Protein AF-A0A938B0L8-F1 (afdb_monomer_lite)

Foldseek 3Di:
DPPDPDDDPVLQQLQDFVLDRCVVLLVQWAFDQVQLVVQLVQLCLLLVHHDDSLLSNVSRQQRGTAHPVGAHQALEEEAADQDQLSVLLSLVSVLVVCQVPDDLVDQWEKEKEAQDPVSLLVSLVSNVVSCVSCVVSQVQWDADNVQSKIAHPSGHIYGRYYDPQDWHQWMWMDTPPDRRHIYIYHHPPTDDGPVCVVLVVVLVCVSVVHDGHYPYRYD

Structure (mmCIF, N/CA/C/O backbone):
data_AF-A0A938B0L8-F1
#
_entry.id   AF-A0A938B0L8-F1
#
loop_
_atom_site.group_PDB
_atom_site.id
_atom_site.type_symbol
_atom_site.label_atom_id
_atom_site.label_alt_id
_atom_site.label_comp_id
_atom_site.label_asym_id
_atom_site.label_entity_id
_atom_site.label_seq_id
_atom_site.pdbx_PDB_ins_code
_atom_site.Cartn_x
_atom_site.Cartn_y
_atom_site.Cartn_z
_atom_site.occupancy
_atom_site.B_iso_or_equiv
_atom_site.auth_seq_id
_atom_site.auth_comp_id
_atom_site.auth_asym_id
_atom_site.auth_atom_id
_atom_site.pdbx_PDB_model_num
ATOM 1 N N . MET A 1 1 ? 6.161 -17.755 -28.914 1.00 39.00 1 MET A N 1
ATOM 2 C CA . MET A 1 1 ? 5.179 -16.662 -28.724 1.00 39.00 1 MET A CA 1
ATOM 3 C C . MET A 1 1 ? 5.951 -15.398 -28.413 1.00 39.00 1 MET A C 1
ATOM 5 O O . MET A 1 1 ? 6.793 -15.477 -27.523 1.00 39.00 1 MET A O 1
ATOM 9 N N . PRO A 1 2 ? 5.717 -14.279 -29.114 1.00 38.91 2 PRO A N 1
ATOM 10 C CA . PRO A 1 2 ? 6.351 -13.025 -28.735 1.00 38.91 2 PRO A CA 1
ATOM 11 C C . PRO A 1 2 ? 5.872 -12.658 -27.319 1.00 38.91 2 PRO A C 1
ATOM 13 O O . PRO A 1 2 ? 4.669 -12.751 -27.040 1.00 38.91 2 PRO A O 1
ATOM 16 N N . PRO A 1 3 ? 6.783 -12.359 -26.380 1.00 49.62 3 PRO A N 1
ATOM 17 C CA . PRO A 1 3 ? 6.391 -11.894 -25.066 1.00 49.62 3 PRO A CA 1
ATOM 18 C C . PRO A 1 3 ? 5.918 -10.449 -25.246 1.00 49.62 3 PRO A C 1
ATOM 20 O O . PRO A 1 3 ? 6.597 -9.667 -25.8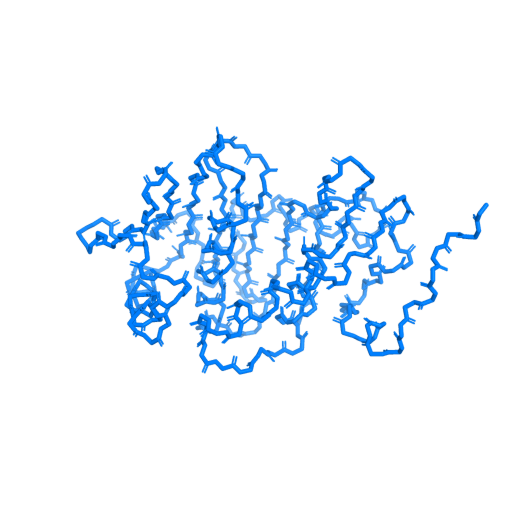92 1.00 49.62 3 PRO A O 1
ATOM 23 N N . PHE A 1 4 ? 4.761 -10.114 -24.686 1.00 55.75 4 PHE A N 1
ATOM 24 C CA . PHE A 1 4 ? 4.119 -8.796 -24.740 1.00 55.75 4 PHE A CA 1
ATOM 25 C C . PHE A 1 4 ? 3.384 -8.421 -26.034 1.00 55.75 4 PHE A C 1
ATOM 27 O O . PHE A 1 4 ? 3.956 -8.210 -27.098 1.00 55.75 4 PHE A O 1
ATOM 34 N N . THR A 1 5 ? 2.078 -8.199 -25.880 1.00 60.16 5 THR A N 1
ATOM 35 C CA . THR A 1 5 ? 1.414 -7.091 -26.565 1.00 60.16 5 THR A CA 1
ATOM 36 C C . THR A 1 5 ? 2.113 -5.819 -26.090 1.00 60.16 5 THR A C 1
ATOM 38 O O . THR A 1 5 ? 2.213 -5.616 -24.879 1.00 60.16 5 THR A O 1
ATOM 41 N N . SER A 1 6 ? 2.648 -5.007 -27.005 1.00 76.88 6 SER A N 1
ATOM 42 C CA . SER A 1 6 ? 3.240 -3.709 -26.661 1.00 76.88 6 SER A CA 1
ATOM 43 C C . SER A 1 6 ? 2.286 -2.950 -25.740 1.00 76.88 6 SER A C 1
ATOM 45 O O . SER A 1 6 ? 1.133 -2.724 -26.113 1.00 76.88 6 SER A O 1
ATOM 47 N N . LEU A 1 7 ? 2.751 -2.569 -24.546 1.00 81.69 7 LEU A N 1
ATOM 48 C CA . LEU A 1 7 ? 2.013 -1.625 -23.710 1.00 81.69 7 LEU A CA 1
ATOM 49 C C . LEU A 1 7 ? 1.812 -0.335 -24.514 1.00 81.69 7 LEU A C 1
ATOM 51 O O . LEU A 1 7 ? 2.652 0.028 -25.342 1.00 81.69 7 LEU A O 1
ATOM 55 N N . SER A 1 8 ? 0.684 0.343 -24.306 1.00 86.94 8 SER A N 1
ATOM 56 C CA . SER A 1 8 ? 0.482 1.650 -24.931 1.00 86.94 8 SER A CA 1
ATOM 57 C C . SER A 1 8 ? 1.476 2.672 -24.363 1.00 86.94 8 SER A C 1
ATOM 59 O O . SER A 1 8 ? 2.079 2.474 -23.300 1.00 86.94 8 SER A O 1
ATOM 61 N N . SER A 1 9 ? 1.639 3.797 -25.061 1.00 86.50 9 SER A N 1
ATOM 62 C CA . SER A 1 9 ? 2.492 4.900 -24.603 1.00 86.50 9 SER A CA 1
ATOM 63 C C . SER A 1 9 ? 2.062 5.442 -23.238 1.00 86.50 9 SER A C 1
ATOM 65 O O . SER A 1 9 ? 2.914 5.789 -22.425 1.00 86.50 9 SER A O 1
ATOM 67 N N . TRP A 1 10 ? 0.755 5.445 -22.953 1.00 90.94 10 TRP A N 1
ATOM 68 C CA . TRP A 1 10 ? 0.219 5.878 -21.664 1.00 90.94 10 TRP A CA 1
ATOM 69 C C . TRP A 1 10 ? 0.731 5.001 -20.516 1.00 90.94 10 TRP A C 1
ATOM 71 O O . TRP A 1 10 ? 1.317 5.521 -19.571 1.00 90.94 10 TRP A O 1
ATOM 81 N N . TRP A 1 11 ? 0.603 3.676 -20.635 1.00 89.56 11 TRP A N 1
ATOM 82 C CA . TRP A 1 11 ? 1.092 2.732 -19.623 1.00 89.56 11 TRP A CA 1
ATOM 83 C C . TRP A 1 11 ? 2.594 2.829 -19.422 1.00 89.56 11 TRP A C 1
ATOM 85 O O . TRP A 1 11 ? 3.074 2.805 -18.295 1.00 89.56 11 TRP A O 1
ATOM 95 N N . THR A 1 12 ? 3.327 2.976 -20.522 1.00 87.19 12 THR A N 1
ATOM 96 C CA . THR A 1 12 ? 4.779 3.118 -20.467 1.00 87.19 12 THR A CA 1
ATOM 97 C C . THR A 1 12 ? 5.167 4.338 -19.641 1.00 87.19 12 THR A C 1
ATOM 99 O O . THR A 1 12 ? 6.025 4.210 -18.780 1.00 87.19 12 THR A O 1
ATOM 102 N N . ALA A 1 13 ? 4.498 5.478 -19.839 1.00 88.25 13 ALA A N 1
ATOM 103 C CA . ALA A 1 13 ? 4.767 6.704 -19.092 1.00 88.25 13 ALA A CA 1
ATOM 104 C C . ALA A 1 13 ? 4.364 6.617 -17.608 1.00 88.25 13 ALA A C 1
ATOM 106 O O . ALA A 1 13 ? 5.120 7.064 -16.754 1.00 88.25 13 ALA A O 1
ATOM 107 N N . HIS A 1 14 ? 3.212 6.016 -17.294 1.00 90.31 14 HIS A N 1
ATOM 108 C CA . HIS A 1 14 ? 2.671 5.984 -15.924 1.00 90.31 14 HIS A CA 1
ATOM 109 C C . HIS A 1 14 ? 3.290 4.895 -15.043 1.00 90.31 14 HIS A C 1
ATOM 111 O O . HIS A 1 14 ? 3.007 4.843 -13.853 1.00 90.31 14 HIS A O 1
ATOM 117 N N . LEU A 1 15 ? 4.119 4.011 -15.604 1.00 92.25 15 LEU A N 1
ATOM 118 C CA . LEU A 1 15 ? 4.852 3.010 -14.831 1.00 92.25 15 LEU A CA 1
ATOM 119 C C . LEU A 1 15 ? 6.255 3.471 -14.428 1.00 92.25 15 LEU A C 1
ATOM 121 O O . LEU A 1 15 ? 6.805 2.886 -13.498 1.00 92.25 15 LEU A O 1
ATOM 125 N N . GLN A 1 16 ? 6.841 4.467 -15.097 1.00 91.19 16 GLN A N 1
ATOM 126 C CA . GLN A 1 16 ? 8.222 4.869 -14.824 1.00 91.19 16 GLN A CA 1
ATOM 127 C C . GLN A 1 16 ? 8.373 5.468 -13.425 1.00 91.19 16 GLN A C 1
ATOM 129 O O . GLN A 1 16 ? 7.559 6.282 -12.988 1.00 91.19 16 GLN A O 1
ATOM 134 N N . LEU A 1 17 ? 9.455 5.079 -12.755 1.00 88.62 17 LEU A N 1
ATOM 135 C CA . LEU A 1 17 ? 9.924 5.678 -11.512 1.00 88.62 17 LEU A CA 1
ATOM 136 C C . LEU A 1 17 ? 11.320 6.272 -11.759 1.00 88.62 17 LEU A C 1
ATOM 138 O O . LEU A 1 17 ? 12.024 5.797 -12.657 1.00 88.62 17 LEU A O 1
ATOM 142 N N . PRO A 1 18 ? 11.739 7.305 -11.006 1.00 87.25 18 PRO A N 1
ATOM 143 C CA . PRO A 1 18 ? 13.090 7.843 -11.123 1.00 87.25 18 PRO A CA 1
ATOM 144 C C . PRO A 1 18 ? 14.136 6.731 -10.980 1.00 87.25 18 PRO A C 1
ATOM 146 O O . PRO A 1 18 ? 14.064 5.918 -10.061 1.00 87.25 18 PRO A O 1
ATOM 149 N N . ASP A 1 19 ? 15.060 6.668 -11.939 1.00 86.50 19 ASP A N 1
ATOM 150 C CA . ASP A 1 19 ? 16.162 5.697 -11.997 1.00 86.50 19 ASP A CA 1
ATOM 151 C C . ASP A 1 19 ? 15.749 4.210 -11.976 1.00 86.50 19 ASP A C 1
ATOM 153 O O . ASP A 1 19 ? 16.584 3.326 -11.772 1.00 86.50 19 ASP A O 1
ATOM 157 N N . TYR A 1 20 ? 14.473 3.904 -12.241 1.00 86.88 20 TYR A N 1
ATOM 158 C CA . TYR A 1 20 ? 13.964 2.538 -12.256 1.00 86.88 20 TYR A CA 1
ATOM 159 C C . TYR A 1 20 ? 12.944 2.304 -13.373 1.00 86.88 20 TYR A C 1
ATOM 161 O O . TYR A 1 20 ? 11.817 2.800 -13.332 1.00 86.88 20 TYR A O 1
ATOM 169 N N . ASP A 1 21 ? 13.316 1.459 -14.339 1.00 90.00 21 ASP A N 1
ATOM 170 C CA . ASP A 1 21 ? 12.415 1.012 -15.403 1.00 90.00 21 ASP A CA 1
ATOM 171 C C . ASP A 1 21 ? 11.784 -0.349 -15.038 1.00 90.00 21 ASP A C 1
ATOM 173 O O . ASP A 1 21 ? 12.426 -1.405 -15.178 1.00 90.00 21 ASP A O 1
ATOM 177 N N . PRO A 1 22 ? 10.516 -0.383 -14.583 1.00 90.06 22 PRO A N 1
ATOM 178 C CA . PRO A 1 22 ? 9.857 -1.636 -14.236 1.00 90.06 22 PRO A CA 1
ATOM 179 C C . PRO A 1 22 ? 9.584 -2.516 -15.457 1.00 90.06 22 PRO A C 1
ATOM 181 O O . PRO A 1 22 ? 9.458 -3.730 -15.298 1.00 90.06 22 PRO A O 1
ATOM 184 N N . ILE A 1 23 ? 9.502 -1.950 -16.663 1.00 91.25 23 ILE A N 1
ATOM 185 C CA . ILE A 1 23 ? 9.237 -2.705 -17.890 1.00 91.25 23 ILE A CA 1
ATOM 186 C C . ILE A 1 23 ? 10.506 -3.449 -18.300 1.00 91.25 23 ILE A C 1
ATOM 188 O O . ILE A 1 23 ? 10.463 -4.670 -18.471 1.00 91.25 23 ILE A O 1
ATOM 192 N N . ALA A 1 24 ? 11.645 -2.754 -18.378 1.00 89.69 24 ALA A N 1
ATOM 193 C CA . ALA A 1 24 ? 12.926 -3.380 -18.716 1.00 89.69 24 ALA A CA 1
ATOM 194 C C . ALA A 1 24 ? 13.333 -4.463 -17.702 1.00 89.69 24 ALA A C 1
ATOM 196 O O . ALA A 1 24 ? 13.898 -5.497 -18.064 1.00 89.69 24 ALA A O 1
ATOM 197 N N . THR A 1 25 ? 12.996 -4.268 -16.427 1.00 88.88 25 THR A N 1
ATOM 198 C CA . THR A 1 25 ? 13.354 -5.196 -15.345 1.00 88.88 25 THR A CA 1
ATOM 199 C C . THR A 1 25 ? 12.320 -6.313 -15.114 1.00 88.88 25 THR A C 1
ATOM 201 O O . THR A 1 25 ? 12.524 -7.170 -14.250 1.00 88.88 25 THR A O 1
ATOM 204 N N . ALA A 1 26 ? 11.224 -6.355 -15.885 1.00 88.81 26 ALA A N 1
ATOM 205 C CA . ALA A 1 26 ? 10.091 -7.264 -15.672 1.00 88.81 26 ALA A CA 1
ATOM 206 C C . ALA A 1 26 ? 10.433 -8.756 -15.731 1.00 88.81 26 ALA A C 1
ATOM 208 O O . ALA A 1 26 ? 9.777 -9.558 -15.065 1.00 88.81 26 ALA A O 1
ATOM 209 N N . GLY A 1 27 ? 11.447 -9.167 -16.493 1.00 88.56 27 GLY A N 1
ATOM 210 C CA . GLY A 1 27 ? 11.812 -10.578 -16.626 1.00 88.56 27 GLY A CA 1
ATOM 211 C C . GLY A 1 27 ? 10.620 -11.456 -17.041 1.00 88.56 27 GLY A C 1
ATOM 212 O O . GLY A 1 27 ? 10.053 -11.279 -18.113 1.00 88.56 27 GLY A O 1
ATOM 213 N N . ALA A 1 28 ? 10.240 -12.421 -16.195 1.00 89.12 28 ALA A N 1
ATOM 214 C CA . ALA A 1 28 ? 9.135 -13.351 -16.464 1.00 89.12 28 ALA A CA 1
ATOM 215 C C . ALA A 1 28 ? 7.741 -12.830 -16.051 1.00 89.12 28 ALA A C 1
ATOM 217 O O . ALA A 1 28 ? 6.744 -13.535 -16.235 1.00 89.12 28 ALA A O 1
ATOM 218 N N . TYR A 1 29 ? 7.659 -11.639 -15.455 1.00 91.38 29 TYR A N 1
ATOM 219 C CA . TYR A 1 29 ? 6.397 -11.045 -15.025 1.00 91.38 29 TYR A CA 1
ATOM 220 C C . TYR A 1 29 ? 5.662 -10.412 -16.209 1.00 91.38 29 TYR A C 1
ATOM 222 O O . TYR A 1 29 ? 6.265 -9.908 -17.153 1.00 91.38 29 TYR A O 1
ATOM 230 N N . ARG A 1 30 ? 4.332 -10.438 -16.151 1.00 92.12 30 ARG A N 1
ATOM 231 C CA . ARG A 1 30 ? 3.436 -9.822 -17.130 1.00 92.12 30 ARG A CA 1
ATOM 232 C C . ARG A 1 30 ? 2.623 -8.733 -16.457 1.00 92.12 30 ARG A C 1
ATOM 234 O O . ARG A 1 30 ? 2.264 -8.865 -15.288 1.00 92.12 30 ARG A O 1
ATOM 241 N N . PHE A 1 31 ? 2.335 -7.679 -17.207 1.00 93.62 31 PHE A N 1
ATOM 242 C CA . PHE A 1 31 ? 1.506 -6.590 -16.720 1.00 93.62 31 PHE A CA 1
ATOM 243 C C . PHE A 1 31 ? 0.019 -6.912 -16.931 1.00 93.62 31 PHE A C 1
ATOM 245 O O . PHE A 1 31 ? -0.431 -7.111 -18.059 1.00 93.62 31 PHE A O 1
ATOM 252 N N . ASP A 1 32 ? -0.733 -6.990 -15.839 1.00 93.50 32 ASP A N 1
ATOM 253 C CA . ASP A 1 32 ? -2.183 -7.158 -15.784 1.00 93.50 32 ASP A CA 1
ATOM 254 C C . ASP A 1 32 ? -2.838 -5.774 -15.681 1.00 93.50 32 ASP A C 1
ATOM 256 O O . ASP A 1 32 ? -3.032 -5.231 -14.590 1.00 93.50 32 ASP A O 1
ATOM 260 N N . MET A 1 33 ? -3.160 -5.195 -16.843 1.00 93.88 33 MET A N 1
ATOM 261 C CA . MET A 1 33 ? -3.766 -3.861 -16.944 1.00 93.88 33 MET A CA 1
ATOM 262 C C . MET A 1 33 ? -5.047 -3.749 -16.121 1.00 93.88 33 MET A C 1
ATOM 264 O O . MET A 1 33 ? -5.236 -2.777 -15.399 1.00 93.88 33 MET A O 1
ATOM 268 N N . ARG A 1 34 ? -5.908 -4.770 -16.175 1.00 92.62 34 ARG A N 1
ATOM 269 C CA . ARG A 1 34 ? -7.195 -4.747 -15.480 1.00 92.62 34 ARG A CA 1
ATOM 270 C C . ARG A 1 34 ? -7.000 -4.699 -13.968 1.00 92.62 34 ARG A C 1
ATOM 272 O O . ARG A 1 34 ? -7.692 -3.940 -13.294 1.00 92.62 34 ARG A O 1
ATOM 279 N N . ALA A 1 35 ? -6.082 -5.502 -13.429 1.00 92.31 35 ALA A N 1
ATOM 280 C CA . ALA A 1 35 ? -5.782 -5.472 -12.000 1.00 92.31 35 ALA A CA 1
ATOM 281 C C . ALA A 1 35 ? -5.214 -4.110 -11.566 1.00 92.31 35 ALA A C 1
ATOM 283 O O . ALA A 1 35 ? -5.593 -3.603 -10.509 1.00 92.31 35 ALA A O 1
ATOM 284 N N . ALA A 1 36 ? -4.347 -3.515 -12.390 1.00 94.56 36 ALA A N 1
ATOM 285 C CA . ALA A 1 36 ? -3.743 -2.215 -12.124 1.00 94.56 36 ALA A CA 1
ATOM 286 C C . ALA A 1 36 ? -4.782 -1.074 -12.150 1.00 94.56 36 ALA A C 1
ATOM 288 O O . ALA A 1 36 ? -4.849 -0.288 -11.208 1.00 94.56 36 ALA A O 1
ATOM 289 N N . GLU A 1 37 ? -5.657 -1.032 -13.160 1.00 94.69 37 GLU A N 1
ATOM 290 C CA . GLU A 1 37 ? -6.750 -0.050 -13.270 1.00 94.69 37 GLU A CA 1
ATOM 291 C C . GLU A 1 37 ? -7.733 -0.148 -12.098 1.00 94.69 37 GLU A C 1
ATOM 293 O O . GLU A 1 37 ? -8.140 0.864 -11.530 1.00 94.69 37 GLU A O 1
ATOM 298 N N . GLN A 1 38 ? -8.100 -1.370 -11.700 1.00 94.75 38 GLN A N 1
ATOM 299 C CA . GLN A 1 38 ? -9.001 -1.593 -10.567 1.00 94.75 38 GLN A CA 1
ATOM 300 C C . GLN A 1 38 ? -8.392 -1.115 -9.245 1.00 94.75 38 GLN A C 1
ATOM 302 O O . GLN A 1 38 ? -9.099 -0.521 -8.428 1.00 94.75 38 GLN A O 1
ATOM 307 N N . ALA A 1 39 ? -7.098 -1.367 -9.037 1.00 94.88 39 ALA A N 1
ATOM 308 C CA . ALA A 1 39 ? -6.360 -0.878 -7.878 1.00 94.88 39 ALA A CA 1
ATOM 309 C C . ALA A 1 39 ? -6.296 0.655 -7.864 1.00 94.88 39 ALA A C 1
ATOM 311 O O . ALA A 1 39 ? -6.642 1.274 -6.857 1.00 94.88 39 ALA A O 1
ATOM 312 N N . LEU A 1 40 ? -5.935 1.261 -8.998 1.00 95.62 40 LEU A N 1
ATOM 313 C CA . LEU A 1 40 ? -5.832 2.708 -9.150 1.00 95.62 40 LEU A CA 1
ATOM 314 C C . LEU A 1 40 ? -7.169 3.408 -8.876 1.00 95.62 40 LEU A C 1
ATOM 316 O O . LEU A 1 40 ? -7.237 4.323 -8.054 1.00 95.62 40 LEU A O 1
ATOM 320 N N . ALA A 1 41 ? -8.247 2.933 -9.505 1.00 94.94 41 ALA A N 1
ATOM 321 C CA . ALA A 1 41 ? -9.588 3.480 -9.323 1.00 94.94 41 ALA A CA 1
ATOM 322 C C . ALA A 1 41 ? -10.078 3.345 -7.874 1.00 94.94 41 ALA A C 1
ATOM 324 O O . ALA A 1 41 ? -10.743 4.244 -7.356 1.00 94.94 41 ALA A O 1
ATOM 325 N N . PHE A 1 42 ? -9.745 2.238 -7.203 1.00 95.12 42 PHE A N 1
ATOM 326 C CA . PHE A 1 42 ? -10.065 2.063 -5.790 1.00 95.12 42 PHE A CA 1
ATOM 327 C C . PHE A 1 42 ? -9.337 3.097 -4.922 1.00 95.12 42 PHE A C 1
ATOM 329 O O . PHE A 1 42 ? -9.991 3.797 -4.150 1.00 95.12 42 PHE A O 1
ATOM 336 N N . CYS A 1 43 ? -8.016 3.235 -5.072 1.00 94.81 43 CYS A N 1
ATOM 337 C CA . CYS A 1 43 ? -7.229 4.197 -4.300 1.00 94.81 43 CYS A CA 1
ATOM 338 C C . CYS A 1 43 ? -7.718 5.636 -4.511 1.00 94.81 43 CYS A C 1
ATOM 340 O O . CYS A 1 43 ? -7.920 6.349 -3.531 1.00 94.81 43 CYS A O 1
ATOM 342 N N . ALA A 1 44 ? -7.988 6.043 -5.755 1.00 94.25 44 ALA A N 1
ATOM 343 C CA . ALA A 1 44 ? -8.500 7.381 -6.058 1.00 94.25 44 ALA A CA 1
ATOM 344 C C . ALA A 1 44 ? -9.838 7.680 -5.350 1.00 94.25 44 ALA A C 1
ATOM 346 O O . ALA A 1 44 ? -10.010 8.760 -4.783 1.00 94.25 44 ALA A O 1
ATOM 347 N N . ARG A 1 45 ? -10.767 6.711 -5.309 1.00 93.81 45 ARG A N 1
ATOM 348 C CA . ARG A 1 45 ? -12.056 6.857 -4.602 1.00 93.81 45 ARG A CA 1
ATOM 349 C C . ARG A 1 45 ? -11.882 6.985 -3.091 1.00 93.81 45 ARG A C 1
ATOM 351 O O . ARG A 1 45 ? -12.424 7.909 -2.487 1.00 93.81 45 ARG A O 1
ATOM 358 N N . VAL A 1 46 ? -11.092 6.090 -2.492 1.00 92.75 46 VAL A N 1
ATOM 359 C CA . VAL A 1 46 ? -10.836 6.098 -1.041 1.00 92.75 46 VAL A CA 1
ATOM 360 C C . VAL A 1 46 ? -10.206 7.424 -0.617 1.00 92.75 46 VAL A C 1
ATOM 362 O O . VAL A 1 46 ? -10.700 8.079 0.300 1.00 92.75 46 VAL A O 1
ATOM 365 N N . ILE A 1 47 ? -9.166 7.859 -1.329 1.00 92.25 47 ILE A N 1
ATOM 366 C CA . ILE A 1 47 ? -8.443 9.095 -1.011 1.00 92.25 47 ILE A CA 1
ATOM 367 C C . ILE A 1 47 ? -9.297 10.337 -1.317 1.00 92.25 47 ILE A C 1
ATOM 369 O O . ILE A 1 47 ? -9.163 11.351 -0.641 1.00 92.25 47 ILE A O 1
ATOM 373 N N . GLY A 1 48 ? -10.217 10.267 -2.285 1.00 90.50 48 GLY A N 1
ATOM 374 C CA . GLY A 1 48 ? -11.127 11.371 -2.607 1.00 90.50 48 GLY A CA 1
ATOM 375 C C . GLY A 1 48 ? -10.483 12.508 -3.404 1.00 90.50 48 GLY A C 1
ATOM 376 O O . GLY A 1 48 ? -11.055 13.591 -3.492 1.00 90.50 48 GLY A O 1
ATOM 377 N N . ARG A 1 49 ? -9.308 12.269 -3.995 1.00 91.19 49 ARG A N 1
ATOM 378 C CA . ARG A 1 49 ? -8.649 13.167 -4.953 1.00 91.19 49 ARG A CA 1
ATOM 379 C C . ARG A 1 49 ? -7.937 12.366 -6.035 1.00 91.19 49 ARG A C 1
ATOM 381 O O . ARG A 1 49 ? -7.670 11.176 -5.869 1.00 91.19 49 ARG A O 1
ATOM 388 N N . THR A 1 50 ? -7.572 13.050 -7.113 1.00 90.38 50 THR A N 1
ATOM 389 C CA . THR A 1 50 ? -6.646 12.507 -8.106 1.00 90.38 50 THR A CA 1
ATOM 390 C C . THR A 1 50 ? -5.308 12.191 -7.439 1.00 90.38 50 THR A C 1
ATOM 392 O O . THR A 1 50 ? -4.808 12.963 -6.608 1.00 90.38 50 THR A O 1
ATOM 395 N N . LEU A 1 51 ? -4.750 11.034 -7.780 1.00 91.94 51 LEU A N 1
ATOM 396 C CA . LEU A 1 51 ? -3.420 10.646 -7.342 1.00 91.94 51 LEU A CA 1
ATOM 397 C C . LEU A 1 51 ? -2.376 11.491 -8.079 1.00 91.94 51 LEU A C 1
ATOM 399 O O . LEU A 1 51 ? -2.566 11.915 -9.215 1.00 91.94 51 LEU A O 1
ATOM 403 N N . SER A 1 52 ? -1.274 11.777 -7.404 1.00 91.44 52 SER A N 1
ATOM 404 C CA . SER A 1 52 ? -0.098 12.359 -8.038 1.00 91.44 52 SER A CA 1
ATOM 405 C C . SER A 1 52 ? 0.623 11.297 -8.881 1.00 91.44 52 SER A C 1
ATOM 407 O O . SER A 1 52 ? 0.489 10.106 -8.593 1.00 91.44 52 SER A O 1
ATOM 409 N N . PRO A 1 53 ? 1.427 11.688 -9.888 1.00 90.88 53 PRO A N 1
ATOM 410 C CA . PRO A 1 53 ? 2.039 10.731 -10.815 1.00 90.88 53 PRO A CA 1
ATOM 411 C C . PRO A 1 53 ? 2.820 9.594 -10.142 1.00 90.88 53 PRO A C 1
ATOM 413 O O . PRO A 1 53 ? 2.784 8.459 -10.606 1.00 90.88 53 PRO A O 1
ATOM 416 N N . TRP A 1 54 ? 3.492 9.862 -9.019 1.00 88.19 54 TRP A N 1
ATOM 417 C CA . TRP A 1 54 ? 4.233 8.832 -8.293 1.00 88.19 54 TRP A CA 1
ATOM 418 C C . TRP A 1 54 ? 3.323 7.873 -7.512 1.00 88.19 54 TRP A C 1
ATOM 420 O O . TRP A 1 54 ? 3.595 6.674 -7.467 1.00 88.19 54 TRP A O 1
ATOM 430 N N . GLU A 1 55 ? 2.226 8.371 -6.929 1.00 91.81 55 GLU A N 1
ATOM 431 C CA . GLU A 1 55 ? 1.229 7.533 -6.250 1.00 91.81 55 GLU A CA 1
ATOM 432 C C . GLU A 1 55 ? 0.596 6.569 -7.253 1.00 91.81 55 GLU A C 1
ATOM 434 O O . GLU A 1 55 ? 0.421 5.386 -6.953 1.00 91.81 55 GLU A O 1
ATOM 439 N N . GLU A 1 56 ? 0.297 7.067 -8.458 1.00 94.31 56 GLU A N 1
ATOM 440 C CA . GLU A 1 56 ? -0.180 6.252 -9.572 1.00 94.31 56 GLU A CA 1
ATOM 441 C C . GLU A 1 56 ? 0.859 5.208 -9.960 1.00 94.31 56 GLU A C 1
ATOM 443 O O . GLU A 1 56 ? 0.552 4.017 -9.945 1.00 94.31 56 GLU A O 1
ATOM 448 N N . ALA A 1 57 ? 2.099 5.623 -10.231 1.00 93.38 57 ALA A N 1
ATOM 449 C CA . ALA A 1 57 ? 3.158 4.716 -10.656 1.00 93.38 57 ALA A CA 1
ATOM 450 C C . ALA A 1 57 ? 3.383 3.577 -9.658 1.00 93.38 57 ALA A C 1
ATOM 452 O O . ALA A 1 57 ? 3.475 2.413 -10.061 1.00 93.38 57 ALA A O 1
ATOM 453 N N . ILE A 1 58 ? 3.405 3.864 -8.354 1.00 92.38 58 ILE A N 1
ATOM 454 C CA . ILE A 1 58 ? 3.568 2.816 -7.345 1.00 92.38 58 ILE A CA 1
ATOM 455 C C . ILE A 1 58 ? 2.357 1.873 -7.323 1.00 92.38 58 ILE A C 1
ATOM 457 O O . ILE A 1 58 ? 2.549 0.655 -7.320 1.00 92.38 58 ILE A O 1
ATOM 461 N N . VAL A 1 59 ? 1.121 2.386 -7.353 1.00 93.88 59 VAL A N 1
ATOM 462 C CA . VAL A 1 59 ? -0.088 1.538 -7.382 1.00 93.88 59 VAL A CA 1
ATOM 463 C C . VAL A 1 59 ? -0.126 0.674 -8.646 1.00 93.88 59 VAL A C 1
ATOM 465 O O . VAL A 1 59 ? -0.372 -0.532 -8.599 1.00 93.88 59 VAL A O 1
ATOM 468 N N . LEU A 1 60 ? 0.175 1.241 -9.805 1.00 95.50 60 LEU A N 1
ATOM 469 C CA . LEU A 1 60 ? 0.167 0.479 -11.046 1.00 95.50 60 LEU A CA 1
ATOM 470 C C . LEU A 1 60 ? 1.228 -0.627 -11.025 1.00 95.50 60 LEU A C 1
ATOM 472 O O . LEU A 1 60 ? 0.932 -1.771 -11.380 1.00 95.50 60 LEU A O 1
ATOM 476 N N . ASN A 1 61 ? 2.434 -0.332 -10.533 1.00 94.50 61 ASN A N 1
ATOM 477 C CA . ASN A 1 61 ? 3.495 -1.326 -10.424 1.00 94.50 61 ASN A CA 1
ATOM 478 C C . ASN A 1 61 ? 3.162 -2.427 -9.406 1.00 94.50 61 ASN A C 1
ATOM 480 O O . ASN A 1 61 ? 3.295 -3.615 -9.714 1.00 94.50 61 ASN A O 1
ATOM 484 N N . LEU A 1 62 ? 2.686 -2.061 -8.217 1.00 91.94 62 LEU A N 1
ATOM 485 C CA . LEU A 1 62 ? 2.390 -3.012 -7.147 1.00 91.94 62 LEU A CA 1
ATOM 486 C C . LEU A 1 62 ? 1.298 -4.023 -7.512 1.00 91.94 62 LEU A C 1
ATOM 488 O O . LEU A 1 62 ? 1.393 -5.192 -7.131 1.00 91.94 62 LEU A O 1
ATOM 492 N N . TRP A 1 63 ? 0.252 -3.600 -8.226 1.00 92.25 63 TRP A N 1
ATOM 493 C CA . TRP A 1 63 ? -0.894 -4.466 -8.531 1.00 92.25 63 TRP A CA 1
ATOM 494 C C . TRP A 1 63 ? -0.897 -5.024 -9.957 1.00 92.25 63 TRP A C 1
ATOM 496 O O . TRP A 1 63 ? -1.513 -6.073 -10.178 1.00 92.25 63 TRP A O 1
ATOM 506 N N . GLY A 1 64 ? -0.187 -4.382 -10.888 1.00 93.50 64 GLY A N 1
ATOM 507 C CA . GLY A 1 64 ? -0.145 -4.774 -12.293 1.00 93.50 64 GLY A CA 1
ATOM 508 C C . GLY A 1 64 ? 0.844 -5.894 -12.608 1.00 93.50 64 GLY A C 1
ATOM 509 O O . GLY A 1 64 ? 0.519 -6.783 -13.388 1.00 93.50 64 GLY A O 1
ATOM 510 N N . TRP A 1 65 ? 2.036 -5.931 -12.008 1.00 93.56 65 TRP A N 1
ATOM 511 C CA . TRP A 1 65 ? 3.034 -6.947 -12.373 1.00 93.56 65 TRP A CA 1
ATOM 512 C C . TRP A 1 65 ? 2.791 -8.291 -11.684 1.00 93.56 65 TRP A C 1
ATOM 514 O O . TRP A 1 65 ? 2.916 -8.413 -10.461 1.00 93.56 65 TRP A O 1
ATOM 524 N N . ARG A 1 66 ? 2.497 -9.331 -12.475 1.00 91.19 66 ARG A N 1
ATOM 525 C CA . ARG A 1 66 ? 2.149 -10.676 -11.988 1.00 91.19 66 ARG A CA 1
ATOM 526 C C . ARG A 1 66 ? 2.851 -11.795 -12.753 1.00 91.19 66 ARG A C 1
ATOM 528 O O . ARG A 1 66 ? 3.138 -11.676 -13.943 1.00 91.19 66 ARG A O 1
ATOM 535 N N . ARG A 1 67 ? 3.119 -12.909 -12.074 1.00 89.00 67 ARG A N 1
ATOM 536 C CA . ARG A 1 67 ? 3.538 -14.173 -12.702 1.00 89.00 67 ARG A CA 1
ATOM 537 C C . ARG A 1 67 ? 2.319 -14.943 -13.207 1.00 89.00 67 ARG A C 1
ATOM 539 O O . ARG A 1 67 ? 1.185 -14.661 -12.831 1.00 89.00 67 ARG A O 1
ATOM 546 N N . ALA A 1 68 ? 2.570 -15.977 -14.010 1.00 85.75 68 ALA A N 1
ATOM 547 C CA . ALA A 1 68 ? 1.532 -16.901 -14.471 1.00 85.75 68 ALA A CA 1
ATOM 548 C C . ALA A 1 68 ? 0.825 -17.653 -13.325 1.00 85.75 68 ALA A C 1
ATOM 550 O O . ALA A 1 68 ? -0.332 -18.027 -13.470 1.00 85.75 68 ALA A O 1
ATOM 551 N N . ASP A 1 69 ? 1.500 -17.844 -12.186 1.00 84.31 69 ASP A N 1
ATOM 552 C CA . ASP A 1 69 ? 0.928 -18.451 -10.975 1.00 84.31 69 ASP A CA 1
ATOM 553 C C . ASP A 1 69 ? 0.072 -17.470 -10.140 1.00 84.31 69 ASP A C 1
ATOM 555 O O . ASP A 1 69 ? -0.470 -17.846 -9.101 1.00 84.31 69 ASP A O 1
ATOM 559 N N . GLY A 1 70 ? -0.063 -16.216 -10.587 1.00 82.88 70 GLY A N 1
ATOM 560 C CA . GLY A 1 70 ? -0.836 -15.170 -9.919 1.00 82.88 70 GLY A CA 1
ATOM 561 C C . GLY A 1 70 ? -0.084 -14.412 -8.822 1.00 82.88 70 GLY A C 1
ATOM 562 O O . GLY A 1 70 ? -0.650 -13.479 -8.249 1.00 82.88 70 GLY A O 1
ATOM 563 N N . GLN A 1 71 ? 1.177 -14.751 -8.528 1.00 84.06 71 GLN A N 1
ATOM 564 C CA . GLN A 1 71 ? 1.983 -13.992 -7.571 1.00 84.06 71 GLN A CA 1
ATOM 565 C C . GLN A 1 71 ? 2.345 -12.611 -8.122 1.00 84.06 71 GLN A C 1
ATOM 567 O O . GLN A 1 71 ? 2.678 -12.459 -9.300 1.00 84.06 71 GLN A O 1
ATOM 572 N N . ARG A 1 72 ? 2.309 -11.600 -7.249 1.00 88.00 72 ARG A N 1
ATOM 573 C CA . ARG A 1 72 ? 2.776 -10.246 -7.565 1.00 88.00 72 ARG A CA 1
ATOM 574 C C . ARG A 1 72 ? 4.295 -10.208 -7.644 1.00 88.00 72 ARG A C 1
ATOM 576 O O . ARG A 1 72 ? 4.973 -10.951 -6.941 1.00 88.00 72 ARG A O 1
ATOM 583 N N . ARG A 1 73 ? 4.814 -9.311 -8.478 1.00 88.69 73 ARG A N 1
ATOM 584 C CA . ARG A 1 73 ? 6.250 -9.029 -8.562 1.00 88.69 73 ARG A CA 1
ATOM 585 C C . ARG A 1 73 ? 6.775 -8.359 -7.312 1.00 88.69 73 ARG A C 1
ATOM 587 O O . ARG A 1 73 ? 7.747 -8.816 -6.719 1.00 88.69 73 ARG A O 1
ATOM 594 N N . TYR A 1 74 ? 6.116 -7.273 -6.944 1.00 87.31 74 TYR A N 1
ATOM 595 C CA . TYR A 1 74 ? 6.507 -6.464 -5.816 1.00 87.31 74 TYR A CA 1
ATOM 596 C C . TYR A 1 74 ? 5.670 -6.880 -4.620 1.00 87.31 74 TYR A C 1
ATOM 598 O O . TYR A 1 74 ? 4.439 -6.796 -4.630 1.00 87.31 74 TYR A O 1
ATOM 606 N N . VAL A 1 75 ? 6.363 -7.381 -3.608 1.00 82.69 75 VAL A N 1
ATOM 607 C CA . VAL A 1 75 ? 5.796 -7.656 -2.284 1.00 82.69 75 VAL A CA 1
ATOM 608 C C . VAL A 1 75 ? 6.312 -6.660 -1.261 1.00 82.69 75 VAL A C 1
ATOM 610 O O . VAL A 1 75 ? 5.744 -6.572 -0.182 1.00 82.69 75 VAL A O 1
ATOM 613 N N . THR A 1 76 ? 7.333 -5.881 -1.618 1.00 81.31 76 THR A N 1
ATOM 614 C CA . THR A 1 76 ? 7.852 -4.792 -0.804 1.00 81.31 76 THR A CA 1
ATOM 615 C C . THR A 1 76 ? 7.977 -3.530 -1.652 1.00 81.31 76 THR A C 1
ATOM 617 O O . THR A 1 76 ? 8.328 -3.611 -2.829 1.00 81.31 76 THR A O 1
ATOM 620 N N . VAL A 1 77 ? 7.718 -2.369 -1.066 1.00 84.81 77 VAL A N 1
ATOM 621 C CA . VAL A 1 77 ? 8.015 -1.056 -1.644 1.00 84.81 77 VAL A CA 1
ATOM 622 C C . VAL A 1 77 ? 8.776 -0.240 -0.627 1.00 84.81 77 VAL A C 1
ATOM 624 O O . VAL A 1 77 ? 8.445 -0.259 0.560 1.00 84.81 77 VAL A O 1
ATOM 627 N N . TYR A 1 78 ? 9.759 0.491 -1.126 1.00 85.50 78 TYR A N 1
ATOM 628 C CA . TYR A 1 78 ? 10.375 1.584 -0.407 1.00 85.50 78 TYR A CA 1
ATOM 629 C C . TYR A 1 78 ? 10.070 2.886 -1.138 1.00 85.50 78 TYR A C 1
ATOM 631 O O . TYR A 1 78 ? 10.319 2.952 -2.343 1.00 85.50 78 TYR A O 1
ATOM 639 N N . ALA A 1 79 ? 9.518 3.882 -0.449 1.00 82.69 79 ALA A N 1
ATOM 640 C CA . ALA A 1 79 ? 9.257 5.191 -1.039 1.00 82.69 79 ALA A CA 1
ATOM 641 C C . ALA A 1 79 ? 9.879 6.332 -0.224 1.00 82.69 79 ALA A C 1
ATOM 643 O O . ALA A 1 79 ? 9.948 6.241 1.000 1.00 82.69 79 ALA A O 1
ATOM 644 N N . GLU A 1 80 ? 10.270 7.419 -0.894 1.00 81.75 80 GLU A N 1
ATOM 645 C CA . GLU A 1 80 ? 10.786 8.631 -0.236 1.00 81.75 80 GLU A CA 1
ATOM 646 C C . GLU A 1 80 ? 10.117 9.928 -0.730 1.00 81.75 80 GLU A C 1
ATOM 648 O O . GLU A 1 80 ? 10.758 10.754 -1.372 1.00 81.75 80 GLU A O 1
ATOM 653 N N . PRO A 1 81 ? 8.813 10.149 -0.482 1.00 75.44 81 PRO A N 1
ATOM 654 C CA . PRO A 1 81 ? 8.136 11.361 -0.922 1.00 75.44 81 PRO A CA 1
ATOM 655 C C . PRO A 1 81 ? 8.477 12.573 -0.040 1.00 75.44 81 PRO A C 1
ATOM 657 O O . PRO A 1 81 ? 8.800 12.458 1.141 1.00 75.44 81 PRO A O 1
ATOM 660 N N . TYR A 1 82 ? 8.291 13.772 -0.594 1.00 67.50 82 TYR A N 1
ATOM 661 C CA . TYR A 1 82 ? 8.576 15.039 0.094 1.00 67.50 82 TYR A CA 1
ATOM 662 C C . TYR A 1 82 ? 7.500 15.477 1.119 1.00 67.50 82 TYR A C 1
ATOM 664 O O . TYR A 1 82 ? 7.730 16.404 1.890 1.00 67.50 82 TYR A O 1
ATOM 672 N N . ARG A 1 83 ? 6.296 14.871 1.128 1.00 69.00 83 ARG A N 1
ATOM 673 C CA . ARG A 1 83 ? 5.157 15.293 1.982 1.00 69.00 83 ARG A CA 1
ATOM 674 C C . ARG A 1 83 ? 4.559 14.140 2.797 1.00 69.00 83 ARG A C 1
ATOM 676 O O . ARG A 1 83 ? 4.224 13.101 2.236 1.00 69.00 83 ARG A O 1
ATOM 683 N N . GLN A 1 84 ? 4.373 14.358 4.104 1.00 65.50 84 GLN A N 1
ATOM 684 C CA . GLN A 1 84 ? 3.945 13.336 5.078 1.00 65.50 84 GLN A CA 1
ATOM 685 C C . GLN A 1 84 ? 2.422 13.101 5.140 1.00 65.50 84 GLN A C 1
ATOM 687 O O . GLN A 1 84 ? 1.974 11.981 5.377 1.00 65.50 84 GLN A O 1
ATOM 692 N N . ASP A 1 85 ? 1.608 14.132 4.919 1.00 66.88 85 ASP A N 1
ATOM 693 C CA . ASP A 1 85 ? 0.145 14.099 5.079 1.00 66.88 85 ASP A CA 1
ATOM 694 C C . ASP A 1 85 ? -0.556 13.286 3.976 1.00 66.88 85 ASP A C 1
ATOM 696 O O . ASP A 1 85 ? -1.376 12.399 4.244 1.00 66.88 85 ASP A O 1
ATOM 700 N N . ALA A 1 86 ? -0.176 13.535 2.722 1.00 74.44 86 ALA A N 1
ATOM 701 C CA . ALA A 1 86 ? -0.652 12.782 1.565 1.00 74.44 86 ALA A CA 1
ATOM 702 C C . ALA A 1 86 ? -0.283 11.294 1.671 1.00 74.44 86 ALA A C 1
ATOM 704 O O . ALA A 1 86 ? -1.075 10.422 1.309 1.00 74.44 86 ALA A O 1
ATOM 705 N N . LEU A 1 87 ? 0.896 11.019 2.228 1.00 79.56 87 LEU A N 1
ATOM 706 C CA . LEU A 1 87 ? 1.442 9.683 2.370 1.00 79.56 87 LEU A CA 1
ATOM 707 C C . LEU A 1 87 ? 0.634 8.822 3.344 1.00 79.56 87 LEU A C 1
ATOM 709 O O . LEU A 1 87 ? 0.306 7.677 3.037 1.00 79.56 87 LEU A O 1
ATOM 713 N N . ALA A 1 88 ? 0.298 9.362 4.512 1.00 81.12 88 ALA A N 1
ATOM 714 C CA . ALA A 1 88 ? -0.367 8.596 5.560 1.00 81.12 88 ALA A CA 1
ATOM 715 C C . ALA A 1 88 ? -1.757 8.101 5.113 1.00 81.12 88 ALA A C 1
ATOM 717 O O . ALA A 1 88 ? -2.108 6.932 5.304 1.00 81.12 88 ALA A O 1
ATOM 718 N N . THR A 1 89 ? -2.504 8.976 4.430 1.00 86.81 89 THR A N 1
ATOM 719 C CA . THR A 1 89 ? -3.804 8.655 3.821 1.00 86.81 89 THR A CA 1
ATOM 720 C C . THR A 1 89 ? -3.654 7.636 2.690 1.00 86.81 89 THR A C 1
ATOM 722 O O . THR A 1 89 ? -4.452 6.702 2.574 1.00 86.81 89 THR A O 1
ATOM 725 N N . TRP A 1 90 ? -2.609 7.773 1.871 1.00 89.44 90 TRP A N 1
ATOM 726 C CA . TRP A 1 90 ? -2.320 6.832 0.794 1.00 89.44 90 TRP A CA 1
ATOM 727 C C . TRP A 1 90 ? -1.978 5.433 1.327 1.00 89.44 90 TRP A C 1
ATOM 729 O O . TRP A 1 90 ? -2.586 4.459 0.881 1.00 89.44 90 TRP A O 1
ATOM 739 N N . CYS A 1 91 ? -1.130 5.310 2.355 1.00 87.75 91 CYS A N 1
ATOM 740 C CA . CYS A 1 91 ? -0.835 4.033 3.018 1.00 87.75 91 CYS A CA 1
ATOM 741 C C . CYS A 1 91 ? -2.104 3.342 3.546 1.00 87.75 91 CYS A C 1
ATOM 743 O O . CYS A 1 91 ? -2.274 2.137 3.350 1.00 87.75 91 CYS A O 1
ATOM 745 N N . ALA A 1 92 ? -3.034 4.091 4.148 1.00 88.81 92 ALA A N 1
ATOM 746 C CA . ALA A 1 92 ? -4.315 3.534 4.582 1.00 88.81 92 ALA A CA 1
ATOM 747 C C . ALA A 1 92 ? -5.174 3.041 3.404 1.00 88.81 92 ALA A C 1
ATOM 749 O O . ALA A 1 92 ? -5.754 1.955 3.476 1.00 88.81 92 ALA A O 1
ATOM 750 N N . ALA A 1 93 ? -5.209 3.772 2.285 1.00 93.12 93 ALA A N 1
ATOM 751 C CA . ALA A 1 93 ? -5.900 3.318 1.078 1.00 93.12 93 ALA A CA 1
ATOM 752 C C . ALA A 1 93 ? -5.306 2.008 0.528 1.00 93.12 93 ALA A C 1
ATOM 754 O O . ALA A 1 93 ? -6.056 1.111 0.132 1.00 93.12 93 ALA A O 1
ATOM 755 N N . LEU A 1 94 ? -3.978 1.852 0.557 1.00 91.56 94 LEU A N 1
ATOM 756 C CA . LEU A 1 94 ? -3.317 0.603 0.165 1.00 91.56 94 LEU A CA 1
ATOM 757 C C . LEU A 1 94 ? -3.629 -0.543 1.133 1.00 91.56 94 LEU A C 1
ATOM 759 O O . LEU A 1 94 ? -3.864 -1.665 0.683 1.00 91.56 94 LEU A O 1
ATOM 763 N N . ALA A 1 95 ? -3.688 -0.278 2.440 1.00 90.25 95 ALA A N 1
ATOM 764 C CA . ALA A 1 95 ? -4.068 -1.276 3.439 1.00 90.25 95 ALA A CA 1
ATOM 765 C C . ALA A 1 95 ? -5.494 -1.797 3.204 1.00 90.25 95 ALA A C 1
ATOM 767 O O . ALA A 1 95 ? -5.719 -3.010 3.164 1.00 90.25 95 ALA A O 1
ATOM 768 N N . LEU A 1 96 ? -6.444 -0.895 2.939 1.00 91.88 96 LEU A N 1
ATOM 769 C CA . LEU A 1 96 ? -7.818 -1.253 2.571 1.00 91.88 96 LEU A CA 1
ATOM 770 C C . LEU A 1 96 ? -7.883 -2.013 1.239 1.00 91.88 96 LEU A C 1
ATOM 772 O O . LEU A 1 96 ? -8.679 -2.943 1.087 1.00 91.88 96 LEU A O 1
ATOM 776 N N . LEU A 1 97 ? -7.026 -1.665 0.277 1.00 91.31 97 LEU A N 1
ATOM 777 C CA . LEU A 1 97 ? -6.930 -2.391 -0.985 1.00 91.31 97 LEU A CA 1
ATOM 778 C C . LEU A 1 97 ? -6.403 -3.817 -0.776 1.00 91.31 97 LEU A C 1
ATOM 780 O O . LEU A 1 97 ? -6.934 -4.754 -1.372 1.00 91.31 97 LEU A O 1
ATOM 784 N N . VAL A 1 98 ? -5.400 -4.014 0.088 1.00 87.50 98 VAL A N 1
ATOM 785 C CA . VAL A 1 98 ? -4.915 -5.351 0.478 1.00 87.50 98 VAL A CA 1
ATOM 786 C C . VAL A 1 98 ? -6.024 -6.149 1.153 1.00 87.50 98 VAL A C 1
ATOM 788 O O . VAL A 1 98 ? -6.234 -7.313 0.801 1.00 87.50 98 VAL A O 1
ATOM 791 N N . LEU A 1 99 ? -6.758 -5.515 2.069 1.00 86.38 99 LEU A N 1
ATOM 792 C CA . LEU A 1 99 ? -7.892 -6.112 2.765 1.00 86.38 99 LEU A CA 1
ATOM 793 C C . LEU A 1 99 ? -8.957 -6.614 1.778 1.00 86.38 99 LEU A C 1
ATOM 795 O O . LEU A 1 99 ? -9.420 -7.750 1.876 1.00 86.38 99 LEU A O 1
ATOM 799 N N . ARG A 1 100 ? -9.281 -5.797 0.773 1.00 85.38 100 ARG A N 1
ATOM 800 C CA . ARG A 1 100 ? -10.246 -6.120 -0.285 1.00 85.38 100 ARG A CA 1
ATOM 801 C C . ARG A 1 100 ? -9.749 -7.185 -1.264 1.00 85.38 100 ARG A C 1
ATOM 803 O O . ARG A 1 100 ? -10.542 -8.000 -1.734 1.00 85.38 100 ARG A O 1
ATOM 810 N N . ALA A 1 101 ? -8.470 -7.147 -1.628 1.00 82.69 101 ALA A N 1
ATOM 811 C CA . ALA A 1 101 ? -7.894 -8.026 -2.643 1.00 82.69 101 ALA A CA 1
ATOM 812 C C . ALA A 1 101 ? -7.616 -9.447 -2.126 1.00 82.69 101 ALA A C 1
ATOM 814 O O . ALA A 1 101 ? -7.384 -10.356 -2.927 1.00 82.69 101 ALA A O 1
ATOM 815 N N . ALA A 1 102 ? -7.606 -9.652 -0.808 1.00 73.94 102 ALA A N 1
ATOM 816 C CA . ALA A 1 102 ? -7.308 -10.951 -0.234 1.00 73.94 102 ALA A CA 1
ATOM 817 C C . ALA A 1 102 ? -8.392 -11.998 -0.562 1.00 73.94 102 ALA A C 1
ATOM 819 O O . ALA A 1 102 ? -9.592 -11.717 -0.498 1.00 73.94 102 ALA A O 1
ATOM 820 N N . PRO A 1 103 ? -7.991 -13.237 -0.903 1.00 67.50 103 PRO A N 1
ATOM 821 C CA . PRO A 1 103 ? -8.940 -14.292 -1.216 1.00 67.50 103 PRO A CA 1
ATOM 822 C C . PRO A 1 103 ? -9.779 -14.675 0.018 1.00 67.50 103 PRO A C 1
ATOM 824 O O . PRO A 1 103 ? -9.272 -14.639 1.141 1.00 67.50 103 PRO A O 1
ATOM 827 N N . PRO A 1 104 ? -11.024 -15.163 -0.166 1.00 57.41 104 PRO A N 1
ATOM 828 C CA . PRO A 1 104 ? -11.982 -15.396 0.924 1.00 57.41 104 PRO A CA 1
ATOM 829 C C . PRO A 1 104 ? -11.513 -16.348 2.035 1.00 57.41 104 PRO A C 1
ATOM 831 O O . PRO A 1 104 ? -12.093 -16.356 3.111 1.00 57.41 104 PRO A O 1
ATOM 834 N N . ARG A 1 105 ? -10.498 -17.180 1.765 1.00 64.38 105 ARG A N 1
ATOM 835 C CA . ARG A 1 105 ? -9.981 -18.205 2.689 1.00 64.38 105 ARG A CA 1
ATOM 836 C C . ARG A 1 105 ? -8.842 -17.716 3.591 1.00 64.38 105 ARG A C 1
ATOM 838 O O . ARG A 1 105 ? -8.374 -18.487 4.420 1.00 64.38 105 ARG A O 1
ATOM 845 N N . ARG A 1 106 ? -8.349 -16.487 3.405 1.00 68.06 106 ARG A N 1
ATOM 846 C CA . ARG A 1 106 ? -7.288 -15.895 4.232 1.00 68.06 106 ARG A CA 1
ATOM 847 C C . ARG A 1 106 ? -7.645 -14.450 4.539 1.00 68.06 106 ARG A C 1
ATOM 849 O O . ARG A 1 106 ? -7.277 -13.564 3.772 1.00 68.06 106 ARG A O 1
ATOM 856 N N . ALA A 1 107 ? -8.334 -14.245 5.655 1.00 76.62 107 ALA A N 1
ATOM 857 C CA . ALA A 1 107 ? -8.522 -12.936 6.260 1.00 76.62 107 ALA A CA 1
ATOM 858 C C . ALA A 1 107 ? -7.155 -12.248 6.443 1.00 76.62 107 ALA A C 1
ATOM 860 O O . ALA A 1 107 ? -6.338 -12.742 7.220 1.00 76.62 107 ALA A O 1
ATOM 861 N N . PRO A 1 108 ? -6.830 -11.182 5.694 1.00 81.44 108 PRO A N 1
ATOM 862 C CA . PRO A 1 108 ? -5.556 -10.501 5.866 1.00 81.44 108 PRO A CA 1
ATOM 863 C C . PRO A 1 108 ? -5.608 -9.658 7.142 1.00 81.44 108 PRO A C 1
ATOM 865 O O . PRO A 1 108 ? -6.596 -8.970 7.377 1.00 81.44 108 PRO A O 1
ATOM 868 N N . GLN A 1 109 ? -4.542 -9.705 7.932 1.00 87.12 109 GLN A N 1
ATOM 869 C CA . GLN A 1 109 ? -4.309 -8.790 9.046 1.00 87.12 109 GLN A CA 1
ATOM 870 C C . GLN A 1 109 ? -3.238 -7.803 8.595 1.00 87.12 109 GLN A C 1
ATOM 872 O O . GLN A 1 109 ? -2.127 -8.225 8.277 1.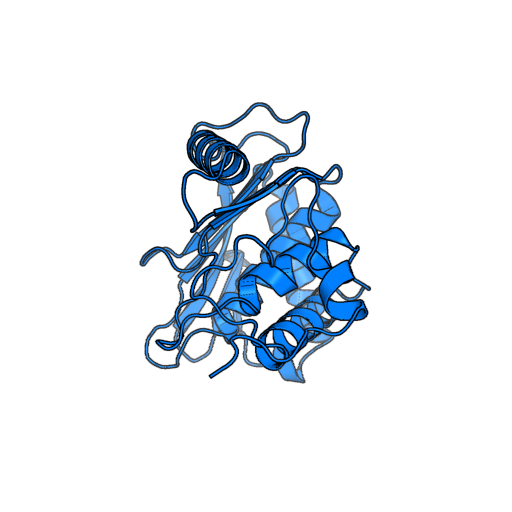00 87.12 109 GLN A O 1
ATOM 877 N N . VAL A 1 110 ? -3.582 -6.528 8.465 1.00 86.56 110 VAL A N 1
ATOM 878 C CA . VAL A 1 110 ? -2.682 -5.476 7.983 1.00 86.56 110 VAL A CA 1
ATOM 879 C C . VAL A 1 110 ? -2.488 -4.466 9.097 1.00 86.56 110 VAL A C 1
ATOM 881 O O . VAL A 1 110 ? -3.461 -3.996 9.675 1.00 86.56 110 VAL A O 1
ATOM 884 N N . VAL A 1 111 ? -1.247 -4.097 9.371 1.00 86.19 111 VAL A N 1
ATOM 885 C CA . VAL A 1 111 ? -0.923 -3.024 10.308 1.00 86.19 111 VAL A CA 1
ATOM 886 C C . VAL A 1 111 ? -0.326 -1.881 9.509 1.00 86.19 111 VAL A C 1
ATOM 888 O O . VAL A 1 111 ? 0.552 -2.108 8.677 1.00 86.19 111 VAL A O 1
ATOM 891 N N . VAL A 1 112 ? -0.822 -0.668 9.737 1.00 85.88 112 VAL A N 1
ATOM 892 C CA . VAL A 1 112 ? -0.182 0.565 9.275 1.00 85.88 112 VAL A CA 1
ATOM 893 C C . VAL A 1 112 ? 0.292 1.315 10.505 1.00 85.88 112 VAL A C 1
ATOM 895 O O . VAL A 1 112 ? -0.515 1.784 11.307 1.00 85.88 112 VAL A O 1
ATOM 898 N N . THR A 1 113 ? 1.604 1.395 10.651 1.00 84.94 113 THR A N 1
ATOM 899 C CA . THR A 1 113 ? 2.280 2.016 11.777 1.00 84.94 113 THR A CA 1
ATOM 900 C C . THR A 1 113 ? 2.810 3.381 11.368 1.00 84.94 113 THR A C 1
ATOM 902 O O . THR A 1 113 ? 3.514 3.513 10.365 1.00 84.94 113 THR A O 1
ATOM 905 N N . TYR A 1 114 ? 2.488 4.391 12.166 1.00 84.19 114 TYR A N 1
ATOM 906 C CA . TYR A 1 114 ? 2.919 5.773 11.982 1.00 84.19 114 TYR A CA 1
ATOM 907 C C . TYR A 1 114 ? 3.919 6.168 13.071 1.00 84.19 114 TYR A C 1
ATOM 909 O O . TYR A 1 114 ? 3.806 5.724 14.215 1.00 84.19 114 TYR A O 1
ATOM 917 N N . ALA A 1 115 ? 4.847 7.067 12.749 1.00 81.94 115 ALA A N 1
ATOM 918 C CA . ALA A 1 115 ? 5.763 7.645 13.736 1.00 81.94 115 ALA A CA 1
ATOM 919 C C . ALA A 1 115 ? 5.086 8.606 14.732 1.00 81.94 115 ALA A C 1
ATOM 921 O O . ALA A 1 115 ? 5.617 8.875 15.809 1.00 81.94 115 ALA A O 1
ATOM 922 N N . GLN A 1 116 ? 3.899 9.130 14.399 1.00 83.31 116 GLN A N 1
ATOM 923 C CA . GLN A 1 116 ? 3.161 10.094 1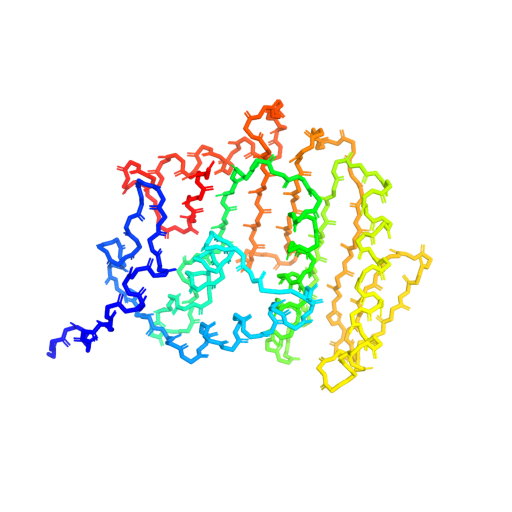5.223 1.00 83.31 116 GLN A CA 1
ATOM 924 C C . GLN A 1 116 ? 1.732 9.615 15.518 1.00 83.31 116 GLN A C 1
ATOM 926 O O . GLN A 1 116 ? 0.976 9.290 14.606 1.00 83.31 116 GLN A O 1
ATOM 931 N N . ALA A 1 117 ? 1.334 9.627 16.794 1.00 83.75 117 ALA A N 1
ATOM 932 C CA . ALA A 1 117 ? 0.011 9.163 17.229 1.00 83.75 117 ALA A CA 1
ATOM 933 C C . ALA A 1 117 ? -1.154 10.034 16.720 1.00 83.75 117 ALA A C 1
ATOM 935 O O . ALA A 1 117 ? -2.221 9.515 16.386 1.00 83.75 117 ALA A O 1
ATOM 936 N N . ALA A 1 118 ? -0.951 11.354 16.619 1.00 86.19 118 ALA A N 1
ATOM 937 C CA . ALA A 1 118 ? -1.953 12.264 16.059 1.00 86.19 118 ALA A CA 1
ATOM 938 C C . ALA A 1 118 ? -2.273 11.906 14.599 1.00 86.19 118 ALA A C 1
ATOM 940 O O . ALA A 1 118 ? -3.437 11.779 14.234 1.00 86.19 118 ALA A O 1
ATOM 941 N N . LEU A 1 119 ? -1.238 11.604 13.808 1.00 85.00 119 LEU A N 1
ATOM 942 C CA . LEU A 1 119 ? -1.384 11.213 12.409 1.00 85.00 119 LEU A CA 1
ATOM 943 C C . LEU A 1 119 ? -2.181 9.910 12.251 1.00 85.00 119 LEU A C 1
ATOM 945 O O . LEU A 1 119 ? -3.036 9.826 11.374 1.00 85.00 119 LEU A O 1
ATOM 949 N N . ALA A 1 120 ? -1.958 8.916 13.120 1.00 86.44 120 ALA A N 1
ATOM 950 C CA . ALA A 1 120 ? -2.743 7.677 13.119 1.00 86.44 120 ALA A CA 1
ATOM 951 C C . ALA A 1 120 ? -4.248 7.952 13.314 1.00 86.44 120 ALA A C 1
ATOM 953 O O . ALA A 1 120 ? -5.092 7.408 12.600 1.00 86.44 120 ALA A O 1
ATOM 954 N N . THR A 1 121 ? -4.570 8.865 14.233 1.00 88.25 121 THR A N 1
ATOM 955 C CA . THR A 1 121 ? -5.948 9.272 14.545 1.00 88.25 121 THR A CA 1
ATOM 956 C C . THR A 1 121 ? -6.592 10.051 13.395 1.00 88.25 121 THR A C 1
ATOM 958 O O . THR A 1 121 ? -7.740 9.782 13.023 1.00 88.25 121 THR A O 1
ATOM 961 N N . ASP A 1 122 ? -5.851 10.979 12.789 1.00 90.38 122 ASP A N 1
ATOM 962 C CA . ASP A 1 122 ? -6.321 11.758 11.642 1.00 90.38 122 ASP A CA 1
ATOM 963 C C . ASP A 1 122 ? -6.612 10.846 10.446 1.00 90.38 122 ASP A C 1
ATOM 965 O O . ASP A 1 122 ? -7.672 10.939 9.822 1.00 90.38 122 ASP A O 1
ATOM 969 N N . VAL A 1 123 ? -5.719 9.894 10.164 1.00 89.81 123 VAL A N 1
ATOM 970 C CA . VAL A 1 123 ? -5.917 8.927 9.079 1.00 89.81 123 VAL A CA 1
ATOM 971 C C . VAL A 1 123 ? -7.099 8.005 9.358 1.00 89.81 123 VAL A C 1
ATOM 973 O O . VAL A 1 123 ? -7.891 7.754 8.448 1.00 89.81 123 VAL A O 1
ATOM 976 N N . TYR A 1 124 ? -7.279 7.537 10.596 1.00 92.12 124 TYR A N 1
ATOM 977 C CA . TYR A 1 124 ? -8.462 6.754 10.958 1.00 92.12 124 TYR A CA 1
ATOM 978 C C . TYR A 1 124 ? -9.754 7.531 10.674 1.00 92.12 124 TYR A C 1
ATOM 980 O O . TYR A 1 124 ? -10.685 6.999 10.064 1.00 92.12 124 TYR A O 1
ATOM 988 N N . THR A 1 125 ? -9.784 8.816 11.030 1.00 92.12 125 THR A N 1
ATOM 989 C CA . THR A 1 125 ? -10.920 9.705 10.747 1.00 92.12 125 THR A CA 1
ATOM 990 C C . THR A 1 125 ? -11.191 9.803 9.243 1.00 92.12 125 THR A C 1
ATOM 992 O O . THR A 1 125 ? -12.341 9.687 8.816 1.00 92.12 125 THR A O 1
ATOM 995 N N . GLN A 1 126 ? -10.145 9.924 8.419 1.00 91.31 126 GLN A N 1
ATOM 996 C CA . GLN A 1 126 ? -10.280 9.929 6.957 1.00 91.31 126 GLN A CA 1
ATOM 997 C C . GLN A 1 126 ? -10.812 8.601 6.405 1.00 91.31 126 GLN A C 1
ATOM 999 O O . GLN A 1 126 ? -11.616 8.604 5.473 1.00 91.31 126 GLN A O 1
ATOM 1004 N N . VAL A 1 127 ? -10.410 7.462 6.977 1.00 91.81 127 VAL A N 1
ATOM 1005 C CA . VAL A 1 127 ? -10.915 6.140 6.574 1.00 91.81 127 VAL A CA 1
ATOM 1006 C C . VAL A 1 127 ? -12.405 5.995 6.885 1.00 91.81 127 VAL A C 1
ATOM 1008 O O . VAL A 1 127 ? -13.165 5.524 6.033 1.00 91.81 127 VAL A O 1
ATOM 1011 N N . VAL A 1 128 ? -12.845 6.439 8.065 1.00 92.62 128 VAL A N 1
ATOM 1012 C CA . VAL A 1 128 ? -14.272 6.457 8.425 1.00 92.62 128 VAL A CA 1
ATOM 1013 C C . VAL A 1 128 ? -15.051 7.374 7.479 1.00 92.62 128 VAL A C 1
ATOM 1015 O O . VAL A 1 128 ? -16.059 6.949 6.916 1.00 92.62 128 VAL A O 1
ATOM 1018 N N . ALA A 1 129 ? -14.545 8.578 7.204 1.00 91.94 129 ALA A N 1
ATOM 1019 C CA . ALA A 1 129 ? -15.174 9.502 6.261 1.00 91.94 129 ALA A CA 1
ATOM 1020 C C . ALA A 1 129 ? -15.226 8.941 4.826 1.00 91.94 129 ALA A C 1
ATOM 1022 O O . ALA A 1 129 ? -16.218 9.110 4.116 1.00 91.94 129 ALA A O 1
ATOM 1023 N N . ALA A 1 130 ? -14.183 8.238 4.373 1.00 92.06 130 ALA A N 1
ATOM 1024 C CA . ALA A 1 130 ? -14.179 7.568 3.073 1.00 92.06 130 ALA A CA 1
ATOM 1025 C C . ALA A 1 130 ? -15.262 6.486 2.996 1.00 92.06 130 ALA A C 1
ATOM 1027 O O . ALA A 1 130 ? -15.928 6.365 1.970 1.00 92.06 130 ALA A O 1
ATOM 1028 N N . ARG A 1 131 ? -15.483 5.733 4.080 1.00 93.44 131 ARG A N 1
ATOM 1029 C CA . ARG A 1 131 ? -16.553 4.731 4.153 1.00 93.44 131 ARG A CA 1
ATOM 1030 C C . ARG A 1 131 ? -17.942 5.347 3.996 1.00 93.44 131 ARG A C 1
ATOM 1032 O O . ARG A 1 131 ? -18.781 4.749 3.328 1.00 93.44 131 ARG A O 1
ATOM 1039 N N . GLU A 1 132 ? -18.171 6.520 4.577 1.00 92.00 132 GLU A N 1
ATOM 1040 C CA . GLU A 1 132 ? -19.434 7.254 4.437 1.00 92.00 132 GLU A CA 1
ATOM 1041 C C . GLU A 1 132 ? -19.637 7.799 3.019 1.00 92.00 132 GLU A C 1
ATOM 1043 O O . GLU A 1 132 ? -20.741 7.719 2.482 1.00 92.00 132 GLU A O 1
ATOM 1048 N N . ARG A 1 133 ? -18.570 8.309 2.389 1.00 92.81 133 ARG A N 1
ATOM 1049 C CA . ARG A 1 133 ? -18.608 8.790 0.997 1.00 92.81 133 ARG A CA 1
ATOM 1050 C C . ARG A 1 133 ? -18.808 7.662 -0.013 1.00 92.81 133 ARG A C 1
ATOM 1052 O O . ARG A 1 133 ? -19.412 7.878 -1.057 1.00 92.81 133 ARG A O 1
ATOM 1059 N N . GLU A 1 134 ? -18.282 6.476 0.281 1.00 94.12 134 GLU A N 1
ATOM 1060 C CA . GLU A 1 134 ? -18.164 5.369 -0.669 1.00 94.12 134 GLU A CA 1
ATOM 1061 C C . GLU A 1 134 ? -18.795 4.059 -0.137 1.00 94.12 134 GLU A C 1
ATOM 1063 O O . GLU A 1 134 ? -18.122 3.018 -0.049 1.00 94.12 134 GLU A O 1
ATOM 1068 N N . PRO A 1 135 ? -20.099 4.054 0.206 1.00 92.88 135 PRO A N 1
ATOM 1069 C CA . PRO A 1 135 ? -20.748 2.915 0.857 1.00 92.88 135 PRO A CA 1
ATOM 1070 C C . PRO A 1 135 ? -20.775 1.657 -0.023 1.00 92.88 135 PRO A C 1
ATOM 1072 O O . PRO A 1 135 ? -20.678 0.546 0.494 1.00 92.88 135 PRO A O 1
ATOM 1075 N N . ASP A 1 136 ? -20.807 1.803 -1.349 1.00 91.69 136 ASP A N 1
ATOM 1076 C CA . ASP A 1 136 ? -20.825 0.666 -2.281 1.00 91.69 136 ASP A CA 1
ATOM 1077 C C . ASP A 1 136 ? -19.547 -0.179 -2.231 1.00 91.69 136 ASP A C 1
ATOM 1079 O O . ASP A 1 136 ? -19.560 -1.371 -2.547 1.00 91.69 136 ASP A O 1
ATOM 1083 N N . ILE A 1 137 ? -18.417 0.434 -1.865 1.00 89.69 137 ILE A N 1
ATOM 1084 C CA . ILE A 1 137 ? -17.116 -0.243 -1.828 1.00 89.69 137 ILE A CA 1
ATOM 1085 C C . ILE A 1 137 ? -16.610 -0.506 -0.411 1.00 89.69 137 ILE A C 1
ATOM 1087 O O . ILE A 1 137 ? -15.848 -1.456 -0.229 1.00 89.69 137 ILE A O 1
ATOM 1091 N N . LEU A 1 138 ? -17.020 0.302 0.570 1.00 92.19 138 LEU A N 1
ATOM 1092 C CA . LEU A 1 138 ? -16.532 0.237 1.950 1.00 92.19 138 LEU A CA 1
ATOM 1093 C C . LEU A 1 138 ? -17.643 -0.020 2.980 1.00 92.19 138 LEU A C 1
ATOM 1095 O O . LEU A 1 138 ? -17.340 -0.264 4.145 1.00 92.19 138 LEU A O 1
ATOM 1099 N N . GLY A 1 139 ? -18.923 -0.006 2.598 1.00 88.62 139 GLY A N 1
ATOM 1100 C CA . GLY A 1 139 ? -20.048 -0.107 3.539 1.00 88.62 139 GLY A CA 1
ATOM 1101 C C . GLY A 1 139 ? -20.074 -1.412 4.340 1.00 88.62 139 GLY A C 1
ATOM 1102 O O . GLY A 1 139 ? -20.509 -1.420 5.490 1.00 88.62 139 GLY A O 1
ATOM 1103 N N . ALA A 1 140 ? -19.525 -2.488 3.768 1.00 89.50 140 ALA A N 1
ATOM 1104 C CA . ALA A 1 140 ? -19.374 -3.788 4.423 1.00 89.50 140 ALA A CA 1
ATOM 1105 C C . ALA A 1 140 ? -18.224 -3.852 5.449 1.00 89.50 140 ALA A C 1
ATOM 1107 O O . ALA A 1 140 ? -18.048 -4.890 6.091 1.00 89.50 140 ALA A O 1
ATOM 1108 N N . LEU A 1 141 ? -17.422 -2.790 5.573 1.00 91.81 141 LEU A N 1
ATOM 1109 C CA . LEU A 1 141 ? -16.388 -2.689 6.594 1.00 91.81 141 LEU A CA 1
ATOM 1110 C C . LEU A 1 141 ? -17.006 -2.289 7.933 1.00 91.81 141 LEU A C 1
ATOM 1112 O O . LEU A 1 141 ? -17.907 -1.451 7.988 1.00 91.81 141 LEU A O 1
ATOM 1116 N N . TRP A 1 142 ? -16.505 -2.874 9.010 1.00 93.06 142 TRP A N 1
ATOM 1117 C CA . TRP A 1 142 ? -16.801 -2.483 10.378 1.00 93.06 142 TRP A CA 1
ATOM 1118 C C . TRP A 1 142 ? -15.647 -1.639 10.916 1.00 93.06 142 TRP A C 1
ATOM 1120 O O . TRP A 1 142 ? -14.489 -1.951 10.664 1.00 93.06 142 TRP A O 1
ATOM 1130 N N . CYS A 1 143 ? -15.954 -0.549 11.613 1.00 93.38 143 CYS A N 1
ATOM 1131 C CA . CYS A 1 143 ? -14.960 0.380 12.140 1.00 93.38 143 CYS A CA 1
ATOM 1132 C C . CYS A 1 143 ? -15.050 0.380 13.667 1.00 93.38 143 CYS A C 1
ATOM 1134 O O . CYS A 1 143 ? -16.112 0.683 14.216 1.00 93.38 143 CYS A O 1
ATOM 1136 N N . ASP A 1 144 ? -13.945 0.061 14.334 1.00 93.12 144 ASP A N 1
ATOM 1137 C CA . ASP A 1 144 ? -13.808 0.140 15.784 1.00 93.12 144 ASP A CA 1
ATOM 1138 C C . ASP A 1 144 ? -12.960 1.361 16.143 1.00 93.12 144 ASP A C 1
ATOM 1140 O O . ASP A 1 144 ? -11.736 1.371 15.992 1.00 93.12 144 ASP A O 1
ATOM 1144 N N . VAL A 1 145 ? -13.644 2.401 16.621 1.00 89.75 145 VAL A N 1
ATOM 1145 C CA . VAL A 1 145 ? -13.034 3.685 16.981 1.00 89.75 145 VAL A CA 1
ATOM 1146 C C . VAL A 1 145 ? -12.118 3.549 18.195 1.00 89.75 145 VAL A C 1
ATOM 1148 O O . VAL A 1 145 ? -11.092 4.222 18.246 1.00 89.75 145 VAL A O 1
ATOM 1151 N N . ALA A 1 146 ? -12.459 2.682 19.153 1.00 88.44 146 ALA A N 1
ATOM 1152 C CA . ALA A 1 146 ? -11.694 2.539 20.390 1.00 88.44 146 ALA A CA 1
ATOM 1153 C C . ALA A 1 146 ? -10.305 1.947 20.124 1.00 88.44 146 ALA A C 1
ATOM 1155 O O . ALA A 1 146 ? -9.333 2.346 20.760 1.00 88.44 146 ALA A O 1
ATOM 1156 N N . HIS A 1 147 ? -10.216 1.036 19.153 1.00 89.31 147 HIS A N 1
ATOM 1157 C CA . HIS A 1 147 ? -8.969 0.363 18.790 1.00 89.31 147 HIS A CA 1
ATOM 1158 C C . HIS A 1 147 ? -8.342 0.881 17.486 1.00 89.31 147 HIS A C 1
ATOM 1160 O O . HIS A 1 147 ? -7.302 0.373 17.080 1.00 89.31 147 HIS A O 1
ATOM 1166 N N . GLN A 1 148 ? -8.964 1.860 16.819 1.00 91.69 148 GLN A N 1
ATOM 1167 C CA . GLN A 1 148 ? -8.567 2.361 15.494 1.00 91.69 148 GLN A CA 1
ATOM 1168 C C . GLN A 1 148 ? -8.409 1.236 14.454 1.00 91.69 148 GLN A C 1
ATOM 1170 O O . GLN A 1 148 ? -7.438 1.183 13.692 1.00 91.69 148 GLN A O 1
ATOM 1175 N N . THR A 1 149 ? -9.379 0.315 14.420 1.00 92.69 149 THR A N 1
ATOM 1176 C CA . THR A 1 149 ? -9.347 -0.843 13.512 1.00 92.69 149 THR A CA 1
ATOM 1177 C C . THR A 1 149 ? -10.494 -0.845 12.513 1.00 92.69 149 THR A C 1
ATOM 1179 O O . THR A 1 149 ? -11.575 -0.309 12.764 1.00 92.69 149 THR A O 1
ATOM 1182 N N . VAL A 1 150 ? -10.241 -1.448 11.354 1.00 92.19 150 VAL A N 1
ATOM 1183 C CA . VAL A 1 150 ? -11.215 -1.627 10.279 1.00 92.19 150 VAL A CA 1
ATOM 1184 C C . VAL A 1 150 ? -11.264 -3.092 9.888 1.00 92.19 150 VAL A C 1
ATOM 1186 O O . VAL A 1 150 ? -10.258 -3.671 9.489 1.00 92.19 150 VAL A O 1
ATOM 1189 N N . GLU A 1 151 ? -12.440 -3.693 9.971 1.00 92.81 151 GLU A N 1
ATOM 1190 C CA . GLU A 1 151 ? -12.638 -5.127 9.808 1.00 92.81 151 GLU A CA 1
ATOM 1191 C C . GLU A 1 151 ? -13.595 -5.438 8.657 1.00 92.81 151 GLU A C 1
ATOM 1193 O O . GLU A 1 151 ? -14.501 -4.678 8.330 1.00 92.81 151 GLU A O 1
ATOM 1198 N N . THR A 1 152 ? -13.408 -6.590 8.025 1.00 90.31 152 THR A N 1
ATOM 1199 C CA . THR A 1 152 ? -14.374 -7.156 7.076 1.00 90.31 152 THR A CA 1
ATOM 1200 C C . THR A 1 152 ? -15.248 -8.177 7.786 1.00 90.31 152 THR A C 1
ATOM 1202 O O . THR A 1 152 ? -14.797 -8.868 8.696 1.00 90.31 152 THR A O 1
ATOM 1205 N N . SER A 1 153 ? -16.451 -8.415 7.263 1.00 87.06 153 SER A N 1
ATOM 1206 C CA . SER A 1 153 ? -17.313 -9.527 7.703 1.00 87.06 153 SER A CA 1
ATOM 1207 C C . SER A 1 153 ? -16.676 -10.920 7.580 1.00 87.06 153 SER A C 1
ATOM 1209 O O . SER A 1 153 ? -17.210 -11.899 8.092 1.00 87.06 153 SER A O 1
ATOM 1211 N N . ARG A 1 154 ? -15.536 -11.026 6.888 1.00 84.75 154 ARG A N 1
ATOM 1212 C CA . ARG A 1 154 ? -14.769 -12.261 6.694 1.00 84.75 154 ARG A CA 1
ATOM 1213 C C . ARG A 1 154 ? -13.553 -12.362 7.622 1.00 84.75 154 ARG A C 1
ATOM 1215 O O . ARG A 1 154 ? -12.721 -13.237 7.407 1.00 84.75 154 ARG A O 1
ATOM 1222 N N . GLY A 1 155 ? -13.433 -11.472 8.608 1.00 86.62 155 GLY A N 1
ATOM 1223 C CA . GLY A 1 155 ? -12.384 -11.489 9.633 1.00 86.62 155 GLY A CA 1
ATOM 1224 C C . GLY A 1 155 ? -11.057 -10.845 9.225 1.00 86.62 155 GLY A C 1
ATOM 1225 O O . GLY A 1 155 ? -10.111 -10.856 10.006 1.00 86.62 155 GLY A O 1
ATOM 1226 N N . GLY A 1 156 ? -10.944 -10.305 8.007 1.00 89.75 156 GLY A N 1
ATOM 1227 C CA . GLY A 1 156 ? -9.794 -9.473 7.644 1.00 89.75 156 GLY A CA 1
ATOM 1228 C C . GLY A 1 156 ? -9.813 -8.167 8.433 1.00 89.75 156 GLY A C 1
ATOM 1229 O O . GLY A 1 156 ? -10.898 -7.623 8.630 1.00 89.75 156 GLY A O 1
ATOM 1230 N N . LYS A 1 157 ? -8.643 -7.657 8.815 1.00 91.81 157 LYS A N 1
ATOM 1231 C CA . LYS A 1 157 ? -8.477 -6.498 9.693 1.00 91.81 157 LYS A CA 1
ATOM 1232 C C . LYS A 1 157 ? -7.376 -5.575 9.188 1.00 91.81 157 LYS A C 1
ATOM 1234 O O . LYS A 1 157 ? -6.349 -6.033 8.691 1.00 91.81 157 LYS A O 1
ATOM 1239 N N . VAL A 1 158 ? -7.587 -4.279 9.349 1.00 91.94 158 VAL A N 1
ATOM 1240 C CA . VAL A 1 158 ? -6.573 -3.232 9.256 1.00 91.94 158 VAL A CA 1
ATOM 1241 C C . VAL A 1 158 ? -6.493 -2.562 10.620 1.00 91.94 158 VAL A C 1
ATOM 1243 O O . VAL A 1 158 ? -7.508 -2.090 11.127 1.00 91.94 158 VAL A O 1
ATOM 1246 N N . THR A 1 159 ? -5.301 -2.510 11.198 1.00 92.06 159 THR A N 1
ATOM 1247 C CA . THR A 1 159 ? -5.012 -1.800 12.445 1.00 92.06 159 THR A CA 1
ATOM 1248 C C . THR A 1 159 ? -4.177 -0.573 12.112 1.00 92.06 159 THR A C 1
ATOM 1250 O O . THR A 1 159 ? -3.111 -0.697 11.505 1.00 92.06 159 THR A O 1
ATOM 1253 N N . LEU A 1 160 ? -4.660 0.607 12.491 1.00 91.19 160 LEU A N 1
ATOM 1254 C CA . LEU A 1 160 ? -3.887 1.842 12.417 1.00 91.19 160 LEU A CA 1
ATOM 1255 C C . LEU A 1 160 ? -3.234 2.058 13.781 1.00 91.19 160 LEU A C 1
ATOM 1257 O O . LEU A 1 160 ? -3.924 2.124 14.794 1.00 91.19 160 LEU A O 1
ATOM 1261 N N . ALA A 1 161 ? -1.906 2.092 13.815 1.00 89.44 161 ALA A N 1
ATOM 1262 C CA . ALA A 1 161 ? -1.141 2.086 15.054 1.00 89.44 161 ALA A CA 1
ATOM 1263 C C . ALA A 1 161 ? -0.023 3.126 15.033 1.00 89.44 161 ALA A C 1
ATOM 1265 O O . ALA A 1 161 ? 0.418 3.593 13.986 1.00 89.44 161 ALA A O 1
ATOM 1266 N N . TRP A 1 162 ? 0.481 3.459 16.212 1.00 90.25 162 TRP A N 1
ATOM 1267 C CA . TRP A 1 162 ? 1.673 4.277 16.373 1.00 90.25 162 TRP A CA 1
ATOM 1268 C C . T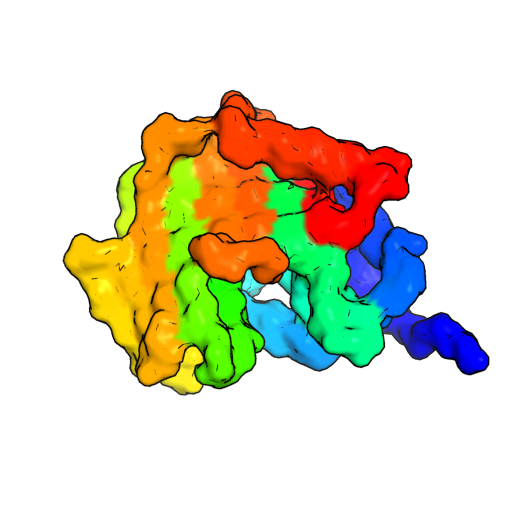RP A 1 162 ? 2.811 3.442 16.964 1.00 90.25 162 TRP A C 1
ATOM 1270 O O . TRP A 1 162 ? 2.558 2.536 17.759 1.00 90.25 162 TRP A O 1
ATOM 1280 N N . SER A 1 163 ? 4.055 3.758 16.597 1.00 86.19 163 SER A N 1
ATOM 1281 C CA . SER A 1 163 ? 5.250 3.178 17.215 1.00 86.19 163 SER A CA 1
ATOM 1282 C C . SER A 1 163 ? 6.308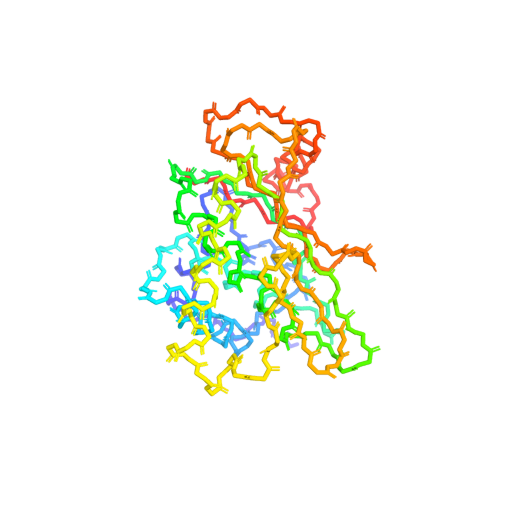 4.240 17.489 1.00 86.19 163 SER A C 1
ATOM 1284 O O . SER A 1 163 ? 6.617 5.054 16.621 1.00 86.19 163 SER A O 1
ATOM 1286 N N . ALA A 1 164 ? 6.904 4.177 18.683 1.00 85.25 164 ALA A N 1
ATOM 1287 C CA . ALA A 1 164 ? 8.067 4.980 19.059 1.00 85.25 164 ALA A CA 1
ATOM 1288 C C . ALA A 1 164 ? 9.365 4.530 18.365 1.00 85.25 164 ALA A C 1
ATOM 1290 O O . ALA A 1 164 ? 10.366 5.235 18.435 1.00 85.25 164 ALA A O 1
ATOM 1291 N N . GLU A 1 165 ? 9.366 3.352 17.734 1.00 85.75 165 GLU A N 1
ATOM 1292 C CA . GLU A 1 165 ? 10.525 2.819 17.008 1.00 85.75 165 GLU A CA 1
ATOM 1293 C C . GLU A 1 165 ? 10.671 3.419 15.602 1.00 85.75 165 GLU A C 1
ATOM 1295 O O . GLU A 1 165 ? 11.721 3.258 14.984 1.00 85.75 165 GLU A O 1
ATOM 1300 N N . LEU A 1 166 ? 9.632 4.096 15.098 1.00 82.44 166 LEU A N 1
ATOM 1301 C CA . LEU A 1 166 ? 9.667 4.825 13.831 1.00 82.44 166 LEU A CA 1
ATOM 1302 C C . LEU A 1 166 ? 10.068 6.284 14.057 1.00 82.44 166 LEU A C 1
ATOM 1304 O O . LEU A 1 166 ? 9.611 6.936 14.999 1.00 82.44 166 LEU A O 1
ATOM 1308 N N . CYS A 1 167 ? 10.873 6.818 13.146 1.00 81.06 167 CYS A N 1
ATOM 1309 C CA . CYS A 1 167 ? 11.285 8.217 13.158 1.00 81.06 167 CYS A CA 1
ATOM 1310 C C . CYS A 1 167 ? 10.220 9.123 12.515 1.00 81.06 167 CYS A C 1
ATOM 1312 O O . CYS A 1 167 ? 9.490 8.686 11.622 1.00 81.06 167 CYS A O 1
ATOM 1314 N N . PRO A 1 168 ? 10.101 10.406 12.912 1.00 78.06 168 PRO A N 1
ATOM 1315 C CA . PRO A 1 168 ? 9.182 11.339 12.265 1.00 78.06 168 PRO A CA 1
ATOM 1316 C C . PRO A 1 168 ? 9.347 11.357 10.739 1.00 78.06 168 PRO A C 1
ATOM 1318 O O . PRO A 1 168 ? 10.444 11.550 10.227 1.00 78.06 168 PRO A O 1
ATOM 1321 N N . GLY A 1 169 ? 8.239 11.174 10.017 1.00 69.88 169 GLY A N 1
ATOM 1322 C CA . GLY A 1 169 ? 8.241 11.035 8.557 1.00 69.88 169 GLY A CA 1
ATOM 1323 C C . GLY A 1 169 ? 8.281 9.607 8.044 1.00 69.88 169 GLY A C 1
ATOM 1324 O O . GLY A 1 169 ? 8.200 9.411 6.832 1.00 69.88 169 GLY A O 1
ATOM 1325 N N . GLU A 1 170 ? 8.327 8.631 8.947 1.00 78.44 170 GLU A N 1
ATOM 1326 C CA . GLU A 1 170 ? 8.236 7.226 8.600 1.00 78.44 170 GLU A CA 1
ATOM 1327 C C . GLU A 1 170 ? 6.811 6.669 8.722 1.00 78.44 170 GLU A C 1
ATOM 1329 O O . GLU A 1 170 ? 6.069 6.952 9.673 1.00 78.44 170 GLU A O 1
ATOM 1334 N N . VAL A 1 171 ? 6.440 5.836 7.748 1.00 78.44 171 VAL A N 1
ATOM 1335 C CA . VAL A 1 171 ? 5.213 5.031 7.762 1.00 78.44 171 VAL A CA 1
ATOM 1336 C C . VAL A 1 171 ? 5.556 3.613 7.327 1.00 78.44 171 VAL A C 1
ATOM 1338 O O . VAL A 1 171 ? 6.229 3.405 6.316 1.00 78.44 171 VAL A O 1
ATOM 1341 N N . PHE A 1 172 ? 5.061 2.633 8.077 1.00 81.56 172 PHE A N 1
ATOM 1342 C CA . PHE A 1 172 ? 5.298 1.223 7.811 1.00 81.56 172 PHE A CA 1
ATOM 1343 C C . PHE A 1 172 ? 3.980 0.467 7.696 1.00 81.56 172 PHE A C 1
ATOM 1345 O O . PHE A 1 172 ? 3.199 0.424 8.638 1.00 81.56 172 PHE A O 1
ATOM 1352 N N . LEU A 1 173 ? 3.727 -0.150 6.548 1.00 84.00 173 LEU A N 1
ATOM 1353 C CA . LEU A 1 173 ? 2.601 -1.053 6.339 1.00 84.00 173 LEU A CA 1
ATOM 1354 C C . LEU A 1 173 ? 3.133 -2.472 6.212 1.00 84.00 173 LEU A C 1
ATOM 1356 O O . LEU A 1 173 ? 3.989 -2.734 5.367 1.00 84.00 173 LEU A O 1
ATOM 1360 N N . CYS A 1 174 ? 2.587 -3.397 6.993 1.00 83.12 174 CYS A N 1
ATOM 1361 C CA . CYS A 1 174 ? 2.912 -4.816 6.901 1.00 83.12 174 CYS A CA 1
ATOM 1362 C C . CYS A 1 174 ? 1.679 -5.698 7.112 1.00 83.12 174 CYS A C 1
ATOM 1364 O O . CYS A 1 174 ? 0.620 -5.242 7.540 1.00 83.12 174 CYS A O 1
ATOM 1366 N N . ARG A 1 175 ? 1.815 -6.989 6.799 1.00 79.69 175 ARG A N 1
ATOM 1367 C CA . ARG A 1 175 ? 0.816 -8.015 7.104 1.00 79.69 175 ARG A CA 1
ATOM 1368 C C . ARG A 1 175 ? 1.344 -8.917 8.221 1.00 79.69 175 ARG A C 1
ATOM 1370 O O . ARG A 1 175 ? 2.474 -9.381 8.110 1.00 79.69 175 ARG A O 1
ATOM 1377 N N . GLU A 1 176 ? 0.530 -9.202 9.240 1.00 72.50 176 GLU A N 1
ATOM 1378 C CA . GLU A 1 176 ? 0.971 -9.971 10.422 1.00 72.50 176 GLU A CA 1
ATOM 1379 C C . GLU A 1 176 ? 1.344 -11.428 10.072 1.00 72.50 176 GLU A C 1
ATOM 1381 O O . GLU A 1 176 ? 2.376 -11.927 10.507 1.00 72.50 176 GLU A O 1
ATOM 1386 N N . ASP A 1 177 ? 0.580 -12.085 9.188 1.00 64.44 177 ASP A N 1
ATOM 1387 C CA . ASP A 1 177 ? 0.769 -13.507 8.829 1.00 64.44 177 ASP A CA 1
ATOM 1388 C C . ASP A 1 177 ? 1.622 -13.754 7.560 1.00 64.44 177 ASP A C 1
ATOM 1390 O O . ASP A 1 177 ? 1.373 -14.695 6.794 1.00 64.44 177 ASP A O 1
ATOM 1394 N N . GLY A 1 178 ? 2.612 -12.901 7.275 1.00 54.19 178 GLY A N 1
ATOM 1395 C CA . GLY A 1 178 ? 3.625 -13.144 6.232 1.00 54.19 178 GLY A CA 1
ATOM 1396 C C . GLY A 1 178 ? 3.683 -12.128 5.074 1.00 54.19 178 GLY A C 1
ATOM 1397 O O . GLY A 1 178 ? 2.976 -11.120 5.072 1.00 54.19 178 GLY A O 1
ATOM 1398 N N . PRO A 1 179 ? 4.531 -12.376 4.050 1.00 52.47 179 PRO A N 1
ATOM 1399 C CA . PRO A 1 179 ? 5.028 -11.350 3.127 1.00 52.47 179 PRO A CA 1
ATOM 1400 C C . PRO A 1 179 ? 4.052 -11.085 1.974 1.00 52.47 179 PRO A C 1
ATOM 1402 O O . PRO A 1 179 ? 4.274 -11.508 0.840 1.00 52.47 179 PRO A O 1
ATOM 1405 N N . ALA A 1 180 ? 2.923 -10.433 2.249 1.00 53.94 180 ALA A N 1
ATOM 1406 C CA . ALA A 1 180 ? 1.973 -10.098 1.186 1.00 53.94 180 ALA A CA 1
ATOM 1407 C C . ALA A 1 180 ? 2.135 -8.669 0.662 1.00 53.94 180 ALA A C 1
ATOM 1409 O O . ALA A 1 180 ? 1.903 -8.461 -0.526 1.00 53.94 180 ALA A O 1
ATOM 1410 N N . LEU A 1 181 ? 2.505 -7.707 1.504 1.00 65.94 181 LEU A N 1
ATOM 1411 C CA . LEU A 1 181 ? 2.847 -6.348 1.098 1.00 65.94 181 LEU A CA 1
ATOM 1412 C C . LEU A 1 181 ? 3.545 -5.659 2.275 1.00 65.94 181 LEU A C 1
ATOM 1414 O O . LEU A 1 181 ? 2.920 -5.501 3.321 1.00 65.94 181 LEU A O 1
ATOM 1418 N N . THR A 1 182 ? 4.799 -5.262 2.097 1.00 73.19 182 THR A N 1
ATOM 1419 C CA . THR A 1 182 ? 5.521 -4.399 3.031 1.00 73.19 182 THR A CA 1
ATOM 1420 C C . THR A 1 182 ? 5.765 -3.062 2.349 1.00 73.19 182 THR A C 1
ATOM 1422 O O . THR A 1 182 ? 6.455 -3.012 1.339 1.00 73.19 182 THR A O 1
ATOM 1425 N N . LEU A 1 183 ? 5.204 -1.973 2.854 1.00 74.69 183 LEU A N 1
ATOM 1426 C CA . LEU A 1 183 ? 5.517 -0.633 2.359 1.00 74.69 183 LEU A CA 1
ATOM 1427 C C . LEU A 1 183 ? 6.229 0.112 3.480 1.00 74.69 183 LEU A C 1
ATOM 1429 O O . LEU A 1 183 ? 5.641 0.350 4.530 1.00 74.69 183 LEU A O 1
ATOM 1433 N N . ALA A 1 184 ? 7.492 0.441 3.249 1.00 76.06 184 ALA A N 1
ATOM 1434 C CA . ALA A 1 184 ? 8.260 1.325 4.106 1.00 76.06 184 ALA A CA 1
ATOM 1435 C C . ALA A 1 184 ? 8.402 2.661 3.393 1.00 76.06 184 ALA A C 1
ATOM 1437 O O . ALA A 1 184 ? 8.786 2.706 2.224 1.00 76.06 184 ALA A O 1
ATOM 1438 N N . VAL A 1 185 ? 8.073 3.738 4.084 1.00 71.88 185 VAL A N 1
ATOM 1439 C CA . VAL A 1 185 ? 8.211 5.078 3.535 1.00 71.88 185 VAL A CA 1
ATOM 1440 C C . VAL A 1 185 ? 8.932 5.940 4.538 1.00 71.88 185 VAL A C 1
ATOM 1442 O O . VAL A 1 185 ? 8.560 5.917 5.706 1.00 71.88 185 VAL A O 1
ATOM 1445 N N . ALA A 1 186 ? 9.927 6.687 4.076 1.00 72.88 186 ALA A N 1
ATOM 1446 C CA . ALA A 1 186 ? 10.665 7.656 4.870 1.00 72.88 186 ALA A CA 1
ATOM 1447 C C . ALA A 1 186 ? 10.798 8.944 4.059 1.00 72.88 186 ALA A C 1
ATOM 1449 O O . ALA A 1 186 ? 11.197 8.908 2.902 1.00 72.88 186 ALA A O 1
ATOM 1450 N N . THR A 1 187 ? 10.450 10.100 4.620 1.00 71.12 187 THR A N 1
ATOM 1451 C CA . THR A 1 187 ? 10.777 11.368 3.948 1.00 71.12 187 THR A CA 1
ATOM 1452 C C . THR A 1 187 ? 12.292 11.510 3.804 1.00 71.12 187 THR A C 1
ATOM 1454 O O . THR A 1 187 ? 13.014 11.069 4.690 1.00 71.12 187 THR A O 1
ATOM 1457 N N . ARG A 1 188 ? 12.778 12.182 2.753 1.00 67.62 188 ARG A N 1
ATOM 1458 C CA . ARG A 1 188 ? 14.222 12.338 2.472 1.00 67.62 188 ARG A CA 1
ATOM 1459 C C . ARG A 1 188 ? 15.058 12.839 3.660 1.00 67.62 188 ARG A C 1
ATOM 1461 O O . ARG A 1 188 ? 16.221 12.476 3.788 1.00 67.62 188 ARG A O 1
ATOM 1468 N N . ASP A 1 189 ? 14.453 13.660 4.515 1.00 68.50 189 ASP A N 1
ATOM 1469 C CA . ASP A 1 189 ? 15.104 14.258 5.685 1.00 68.50 189 ASP A CA 1
ATOM 1470 C C . ASP A 1 189 ? 14.894 13.452 6.985 1.00 68.50 189 ASP A C 1
ATOM 1472 O O . ASP A 1 189 ? 15.318 13.888 8.054 1.00 68.50 189 ASP A O 1
ATOM 1476 N N . ALA A 1 190 ? 14.216 12.300 6.930 1.00 67.38 190 ALA A N 1
ATOM 1477 C CA . ALA A 1 190 ? 14.017 11.453 8.100 1.00 67.38 190 ALA A CA 1
ATOM 1478 C C . ALA A 1 190 ? 15.318 10.725 8.463 1.00 67.38 190 ALA A C 1
ATOM 1480 O O . ALA A 1 190 ? 15.993 10.135 7.616 1.00 67.38 190 ALA A O 1
ATOM 1481 N N . GLU A 1 191 ? 15.653 10.717 9.753 1.00 72.44 191 GLU A N 1
ATOM 1482 C CA . GLU A 1 191 ? 16.619 9.752 10.271 1.00 72.44 191 GLU A CA 1
ATOM 1483 C C . GLU A 1 191 ? 16.044 8.343 10.094 1.00 72.44 191 GLU A C 1
ATOM 1485 O O . GLU A 1 191 ? 14.883 8.102 10.414 1.00 72.44 191 GLU A O 1
ATOM 1490 N N . HIS A 1 192 ? 16.845 7.411 9.580 1.00 71.19 192 HIS A N 1
ATOM 1491 C CA . HIS A 1 192 ? 16.359 6.069 9.268 1.00 71.19 192 HIS A CA 1
ATOM 1492 C C . HIS A 1 192 ? 16.196 5.253 10.553 1.00 71.19 192 HIS A C 1
ATOM 1494 O O . HIS A 1 192 ? 17.167 5.068 11.295 1.00 71.19 192 HIS A O 1
ATOM 1500 N N . SER A 1 193 ? 15.006 4.702 10.791 1.00 77.88 193 SER A N 1
ATOM 1501 C CA . SER A 1 193 ? 14.814 3.739 11.877 1.00 77.88 193 SER A CA 1
ATOM 1502 C C . SER A 1 193 ? 15.429 2.371 11.551 1.00 77.88 193 SER A C 1
ATOM 1504 O O . SER A 1 193 ? 15.555 1.987 10.379 1.00 77.88 193 SER A O 1
ATOM 1506 N N . PRO A 1 194 ? 15.741 1.554 12.578 1.00 80.81 194 PRO A N 1
ATOM 1507 C CA . PRO A 1 194 ? 16.134 0.157 12.390 1.00 80.81 194 PRO A CA 1
ATOM 1508 C C . PRO A 1 194 ? 15.093 -0.682 11.630 1.00 80.81 194 PRO A C 1
ATOM 1510 O O . PRO A 1 194 ? 15.450 -1.698 11.035 1.00 80.81 194 PRO A O 1
ATOM 1513 N N . ILE A 1 195 ? 13.819 -0.267 11.640 1.00 77.69 195 ILE A N 1
ATOM 1514 C CA . ILE A 1 195 ? 12.720 -0.943 10.937 1.00 77.69 195 ILE A CA 1
ATOM 1515 C C . ILE A 1 195 ? 12.823 -0.715 9.424 1.00 77.69 195 ILE A C 1
ATOM 1517 O O . ILE A 1 195 ? 12.666 -1.656 8.643 1.00 77.69 195 ILE A O 1
ATOM 1521 N N . ILE A 1 196 ? 13.089 0.524 9.000 1.00 79.06 196 ILE A N 1
ATOM 1522 C CA . ILE A 1 196 ? 13.082 0.907 7.582 1.00 79.06 196 ILE A CA 1
ATOM 1523 C C . ILE A 1 196 ? 14.438 0.676 6.905 1.00 79.06 196 ILE A C 1
ATOM 1525 O O . ILE A 1 196 ? 14.469 0.291 5.731 1.00 79.06 196 ILE A O 1
ATOM 1529 N N . ALA A 1 197 ? 15.554 0.820 7.625 1.00 81.06 197 ALA A N 1
ATOM 1530 C CA . ALA A 1 197 ? 16.903 0.730 7.056 1.00 81.06 197 ALA A CA 1
ATOM 1531 C C . ALA A 1 197 ? 17.183 -0.549 6.222 1.00 81.06 197 ALA A C 1
ATOM 1533 O O . ALA A 1 197 ? 17.761 -0.433 5.133 1.00 81.06 197 ALA A O 1
ATOM 1534 N N . PRO A 1 198 ? 16.751 -1.764 6.630 1.00 81.44 198 PRO A N 1
ATOM 1535 C CA . PRO A 1 198 ? 16.933 -2.963 5.809 1.00 81.44 198 PRO A CA 1
ATOM 1536 C C . PRO A 1 198 ? 16.163 -2.908 4.481 1.00 81.44 198 PRO A C 1
ATOM 1538 O O . PRO A 1 198 ? 16.640 -3.411 3.464 1.00 81.44 198 PRO A O 1
ATOM 1541 N N . ILE A 1 199 ? 14.981 -2.285 4.470 1.00 79.00 199 ILE A N 1
ATOM 1542 C CA . ILE A 1 199 ? 14.132 -2.164 3.277 1.00 79.00 199 ILE A CA 1
ATOM 1543 C C . ILE A 1 199 ? 14.693 -1.103 2.329 1.00 79.00 199 ILE A C 1
ATOM 1545 O O . ILE A 1 199 ? 14.746 -1.347 1.124 1.00 79.00 199 ILE A O 1
ATOM 1549 N N . ALA A 1 200 ? 15.183 0.016 2.868 1.00 80.38 200 ALA A N 1
ATOM 1550 C CA . ALA A 1 200 ? 15.905 1.029 2.101 1.00 80.38 200 ALA A CA 1
ATOM 1551 C C . ALA A 1 200 ? 17.148 0.427 1.419 1.00 80.38 200 ALA A C 1
ATOM 1553 O O . ALA A 1 200 ? 17.347 0.592 0.216 1.00 80.38 200 ALA A O 1
ATOM 1554 N N . THR A 1 201 ? 17.926 -0.375 2.155 1.00 82.75 201 THR A N 1
ATOM 1555 C CA . THR A 1 201 ? 19.093 -1.094 1.610 1.00 82.75 201 THR A CA 1
ATOM 1556 C C . THR A 1 201 ? 18.690 -2.038 0.473 1.00 82.75 201 THR A C 1
ATOM 1558 O O . THR A 1 201 ? 19.306 -2.036 -0.591 1.00 82.75 201 THR A O 1
ATOM 1561 N N . ALA A 1 202 ? 17.622 -2.820 0.656 1.00 79.50 202 ALA A N 1
ATOM 1562 C CA . ALA A 1 202 ? 17.128 -3.729 -0.378 1.00 79.50 202 ALA A CA 1
ATOM 1563 C C . ALA A 1 202 ? 16.584 -2.986 -1.617 1.00 79.50 202 ALA A C 1
ATOM 1565 O O . ALA A 1 202 ? 16.691 -3.484 -2.737 1.00 79.50 202 ALA A O 1
ATOM 1566 N N . ALA A 1 203 ? 16.023 -1.787 -1.441 1.00 80.69 203 ALA A N 1
ATOM 1567 C CA . ALA A 1 203 ? 15.602 -0.928 -2.544 1.00 80.69 203 ALA A CA 1
ATOM 1568 C C . ALA A 1 203 ? 16.801 -0.382 -3.337 1.00 80.69 203 ALA A C 1
ATOM 1570 O O . ALA A 1 203 ? 16.781 -0.409 -4.567 1.00 80.69 203 ALA A O 1
ATOM 1571 N N . GLN A 1 204 ? 17.871 0.033 -2.654 1.00 82.62 204 GLN A N 1
ATOM 1572 C CA . GLN A 1 204 ? 19.126 0.445 -3.295 1.00 82.62 204 GLN A CA 1
ATOM 1573 C C . GLN A 1 204 ? 19.773 -0.704 -4.081 1.00 82.62 204 GLN A C 1
ATOM 1575 O O . GLN A 1 204 ? 20.225 -0.505 -5.207 1.00 82.62 204 GLN A O 1
ATOM 1580 N N . GLN A 1 205 ? 19.752 -1.924 -3.538 1.00 82.31 205 GLN A N 1
ATOM 1581 C CA . GLN A 1 205 ? 20.190 -3.122 -4.263 1.00 82.31 205 GLN A CA 1
ATOM 1582 C C . GLN A 1 205 ? 19.345 -3.353 -5.525 1.00 82.31 205 GLN A C 1
ATOM 1584 O O . GLN A 1 205 ? 19.898 -3.584 -6.600 1.00 82.31 205 GLN A O 1
ATOM 1589 N N . ALA A 1 206 ? 18.018 -3.203 -5.435 1.00 77.06 206 ALA A N 1
ATOM 1590 C CA . ALA A 1 206 ? 17.133 -3.358 -6.589 1.00 77.06 206 ALA A CA 1
ATOM 1591 C C . ALA A 1 206 ? 17.431 -2.336 -7.703 1.00 77.06 206 ALA A C 1
ATOM 1593 O O . ALA A 1 206 ? 17.360 -2.692 -8.881 1.00 77.06 206 ALA A O 1
ATOM 1594 N N . LEU A 1 207 ? 17.808 -1.101 -7.347 1.00 77.81 207 LEU A N 1
ATOM 1595 C CA . LEU A 1 207 ? 18.277 -0.084 -8.301 1.00 77.81 207 LEU A CA 1
ATOM 1596 C C . LEU A 1 207 ? 19.597 -0.483 -8.972 1.00 77.81 207 LEU A C 1
ATOM 1598 O O . LEU A 1 207 ? 19.765 -0.269 -10.169 1.00 77.81 207 LEU A O 1
ATOM 1602 N N . ALA A 1 208 ? 20.500 -1.138 -8.239 1.00 79.69 208 ALA A N 1
ATOM 1603 C CA . ALA A 1 208 ? 21.725 -1.714 -8.796 1.00 79.69 208 ALA A CA 1
ATOM 1604 C C . ALA A 1 208 ? 21.477 -2.971 -9.665 1.00 79.69 208 ALA A C 1
ATOM 1606 O O . ALA A 1 208 ? 22.415 -3.533 -10.228 1.00 79.69 208 ALA A O 1
ATOM 1607 N N . GLY A 1 209 ? 20.221 -3.419 -9.796 1.00 73.75 209 GLY A N 1
ATOM 1608 C CA . GLY A 1 209 ? 19.838 -4.634 -10.522 1.00 73.75 209 GLY A CA 1
ATOM 1609 C C . GLY A 1 209 ? 19.923 -5.918 -9.687 1.00 73.75 209 GLY A C 1
ATOM 1610 O O . GLY A 1 209 ? 19.720 -7.014 -10.222 1.00 73.75 209 GLY A O 1
ATOM 1611 N N . GLU A 1 210 ? 20.186 -5.799 -8.385 1.00 64.50 210 GLU A N 1
ATOM 1612 C CA . GLU A 1 210 ? 20.325 -6.897 -7.431 1.00 64.50 210 GLU A CA 1
ATOM 1613 C C . GLU A 1 210 ? 19.026 -7.083 -6.627 1.00 64.50 210 GLU A C 1
ATOM 1615 O O . GLU A 1 210 ? 18.620 -6.245 -5.831 1.00 64.50 210 GLU A O 1
ATOM 1620 N N . GLY A 1 211 ? 18.335 -8.209 -6.826 1.00 62.22 211 GLY A N 1
ATOM 1621 C CA . GLY A 1 211 ? 17.035 -8.461 -6.189 1.00 62.22 211 GLY A CA 1
ATOM 1622 C C . GLY A 1 211 ? 15.846 -7.901 -6.984 1.00 62.22 211 GLY A C 1
ATOM 1623 O O . GLY A 1 211 ? 15.949 -6.933 -7.729 1.00 62.22 211 GLY A O 1
ATOM 1624 N N . ARG A 1 212 ? 14.694 -8.589 -6.920 1.00 64.19 212 ARG A N 1
ATOM 1625 C CA . ARG A 1 212 ? 13.547 -8.336 -7.829 1.00 64.19 212 ARG A CA 1
ATOM 1626 C C . ARG A 1 212 ? 12.194 -8.145 -7.143 1.00 64.19 212 ARG A C 1
ATOM 1628 O O . ARG A 1 212 ? 11.189 -8.013 -7.839 1.00 64.19 212 ARG A O 1
ATOM 1635 N N . THR A 1 213 ? 12.157 -8.177 -5.813 1.00 76.50 213 THR A N 1
ATOM 1636 C CA . THR A 1 213 ? 10.909 -8.211 -5.028 1.00 76.50 213 THR A CA 1
ATOM 1637 C C . THR A 1 213 ? 10.571 -6.890 -4.341 1.00 76.50 213 THR A C 1
ATOM 1639 O O . THR A 1 213 ? 9.446 -6.741 -3.858 1.00 76.50 213 THR A O 1
ATOM 1642 N N . VAL A 1 214 ? 11.519 -5.945 -4.315 1.00 80.00 214 VAL A N 1
ATOM 1643 C CA . VAL A 1 214 ? 11.345 -4.585 -3.791 1.00 80.00 214 VAL A CA 1
ATOM 1644 C C . VAL A 1 214 ? 11.155 -3.620 -4.959 1.00 80.00 214 VAL A C 1
ATOM 1646 O O . VAL A 1 214 ? 11.907 -3.678 -5.931 1.00 80.00 214 VAL A O 1
ATOM 1649 N N . LEU A 1 215 ? 10.143 -2.760 -4.878 1.00 81.06 215 LEU A N 1
ATOM 1650 C CA . LEU A 1 215 ? 9.981 -1.608 -5.761 1.00 81.06 215 LEU A CA 1
ATOM 1651 C C . LEU A 1 215 ? 10.689 -0.400 -5.124 1.00 81.06 215 LEU A C 1
ATOM 1653 O O . LEU A 1 215 ? 10.240 0.041 -4.061 1.00 81.06 215 LEU A O 1
ATOM 1657 N N . PRO A 1 216 ? 11.767 0.126 -5.725 1.00 83.19 216 PRO A N 1
ATOM 1658 C CA . PRO A 1 216 ? 12.371 1.374 -5.280 1.00 83.19 216 PRO A CA 1
ATOM 1659 C C . PRO A 1 216 ? 11.592 2.563 -5.857 1.00 83.19 216 PRO A C 1
ATOM 1661 O O . PRO A 1 216 ? 11.436 2.675 -7.071 1.00 83.19 216 PRO A O 1
ATOM 1664 N N . ALA A 1 217 ? 11.096 3.447 -4.996 1.00 78.25 217 ALA A N 1
ATOM 1665 C CA . ALA A 1 217 ? 10.419 4.684 -5.375 1.00 78.25 217 ALA A CA 1
ATOM 1666 C C . ALA A 1 217 ? 11.071 5.879 -4.660 1.00 78.25 217 ALA A C 1
ATOM 1668 O O . ALA A 1 217 ? 10.520 6.443 -3.717 1.00 78.25 217 ALA A O 1
ATOM 1669 N N . LEU A 1 218 ? 12.273 6.246 -5.102 1.00 76.69 218 LEU A N 1
ATOM 1670 C CA . LEU A 1 218 ? 12.965 7.452 -4.640 1.00 76.69 218 LEU A CA 1
ATOM 1671 C C . LEU A 1 218 ? 12.401 8.641 -5.430 1.00 76.69 218 LEU A C 1
ATOM 1673 O O . LEU A 1 218 ? 12.508 8.647 -6.657 1.00 76.69 218 LEU A O 1
ATOM 1677 N N . LEU A 1 219 ? 11.722 9.578 -4.761 1.00 72.06 219 LEU A N 1
ATOM 1678 C CA . LEU A 1 219 ? 10.851 10.582 -5.394 1.00 72.06 219 LEU A CA 1
ATOM 1679 C C . LEU A 1 219 ? 11.299 12.023 -5.144 1.00 72.06 219 LEU A C 1
ATOM 1681 O O . LEU A 1 219 ? 11.878 12.311 -4.075 1.00 72.06 219 LEU A O 1
#

Secondary structure (DSSP, 8-state):
--S-PPPPHHHHHHH-BTTB-TTTT-TT-EE-HHHHHHHHHHHHHHHTSPPPHHHHHHHHHHHHEE-TTS-BS-SEEEEE-S-HHHHHHHHHHHHHHHHHHS-TTS--EEEEEES-HHHHHHH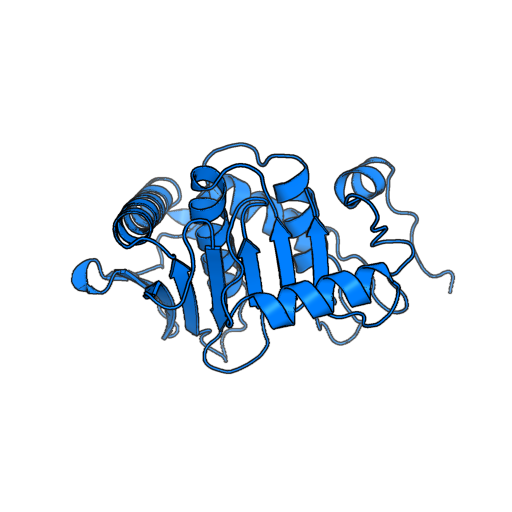HHHHHHHHHH-HHHHTTEEEETTTTEEEETTS-EEEEEE-TTSPTTEEEEEETTSSS-EEEEE-TTSPPPTTTHHHHHHHHHHHTT--SSEEEEE-

Radius of gyration: 16.72 Å; chains: 1; bounding box: 42×34×49 Å

Organism: Tectimicrobiota bacterium (NCBI:txid2528274)

pLDDT: mean 83.82, std 10.47, range [38.91, 95.62]

Sequence (219 aa):
MPPFTSLSSWWTAHLQLPDYDPIATAGAYRFDMRAAEQALAFCARVIGRTLSPWEEAIVLNLWGWRRADGQRRYVTVYAEPYRQDALATWCAALALLVLRAAPPRRAPQVVVTYAQAALATDVYTQVVAAREREPDILGALWCDVAHQTVETSRGGKVTLAWSAELCPGEVFLCREDGPALTLAVATRDAEHSPIIAPIATAAQQALAGEGRTVLPALL

=== Feature glossary ===
Feature key, reading from the visual/contextual features back to the raw sequence:

Rendered structure images. Six rendered views show the 3D structure from the faces of a cube — i.e. along ±x, ±y, ±z. Rendering representation is drawn randomly per protein from cartoon (secondary-structure ribbons), sticks (backbone bonds), or molecular surface; coloring is either N→C rainbow (blue at the N-terminus through red at the C-terminus) or one color per chain.

Contact-map, Ramachandran, and PAE plots. The contact map is a binary N×N matrix image: pixel (i, j) is dark where Cα_i and Cα_j are within 8 Å and |i−j|>4. Because the |i−j|>4 filter removes local helical contacts, off-diagonal stripes parallel to the main diagonal indicate parallel β-sheets; stripes perpendicular to it indicate antiparallel β-sheets. The Ramachandran plot scatters every residue's (φ, ψ) pair against the sterically allowed regions. The PAE heatmap renders the predicted-aligned-error matrix.

InterPro / GO / CATH / organism. Database cross-references. InterPro integrates a dozen domain/family signature databases into unified entries with residue-range hits. GO terms attach function/process/location labels with evidence codes. CATH codes position the fold in a four-level structural taxonomy. Organism is the NCBI-taxonomy species name.

Nearest PDB structures. The Foldseek neighbor list gives the closest experimentally determined structures in the PDB, ranked by structural alignment. TM-score near 1 means near-identical fold; near 0.3 means only rough topology match. This is how one finds what a novel AlphaFold prediction most resembles in the solved-structure universe.

Predicted aligned error. PAE(i, j) answers: if I align the predicted and true structures on residue i, how far off (in Å) do I expect residue j to be? A block-diagonal PAE matrix with low values on the blocks and high values off-diagonal is the signature of a multi-domain protein with confidently predicted domains but uncertain inter-domain orientation.

Solvent-accessible surface area. Accessible surface area quantifies burial. A residue with SASA near zero is packed into the hydrophobic core; one with SASA >100 Å² sits on the surface. Computed here via the Shrake–Rupley numerical algorithm with a 1.4 Å probe.

B-factor. B-factor (Debye–Waller factor) reflects atomic displacement in the crystal lattice. It is an experimental observable (units Å²), not a prediction; low values mean the atom is pinned down, high values mean it moves or is heterogeneous across the crystal.

pLDDT. For AlphaFold models, the B-factor field carries pLDDT — the model's own estimate of local accuracy on a 0–100 scale. Regions with pLDDT<50 should be treated as essentially unmodeled; they often correspond to intrinsically disordered segments.

Backbone torsions (φ/ψ). φ (phi) and ψ (psi) are the two rotatable backbone dihedrals per residue: φ is the C(i-1)–N–Cα–C torsion, ψ is the N–Cα–C–N(i+1) torsion, both in degrees on (−180°, 180°]. α-helical residues cluster near (−60°, −45°); β-strand residues near (−120°, +130°). A Ramachandran plot is simply a scatter of (φ, ψ) for every residue.

Radius of gyration, Cα contacts, bounding box. Radius of gyration (Rg) is the root-mean-square distance of Cα atoms from their centroid — a single number for overall size and compactness. A globular domain of N residues has Rg ≈ 2.2·N^0.38 Å; an extended or disordered chain has a much larger Rg. The Cα contact count is the number of residue pairs whose Cα atoms are within 8 Å and are more than four positions apart in sequence — a standard proxy for tertiary packing density. The bounding box is the smallest axis-aligned box enclosing all Cα atoms.

Secondary structure (3-state, P-SEA). Three-state secondary structure (P-SEA) collapses the eight DSSP classes into helix (a), strand (b), and coil (c). P-SEA assigns these from Cα geometry alone — distances and angles — without requiring backbone oxygens, so it works on any Cα trace.

Secondary structure (8-state, DSSP). DSSP 8-state secondary structure assigns each residue one of H (α-helix), G (3₁₀-helix), I (π-helix), E (extended β-strand), B (isolated β-bridge), T (hydrogen-bonded turn), S (bend), or '-' (coil). The assignment is computed from backbone hydrogen-bond geometry via the Kabsch–Sander algorithm.

Foldseek 3Di. A 3Di character summarizes, for each residue, the relative orientation of the Cα frame of its nearest spatial neighbor. Because it encodes fold topology rather than chemistry, 3Di alignments detect remote structural similarity that sequence alignment misses.

mmCIF coordinates. The mmCIF block holds the 3D Cartesian coordinates of each backbone atom (N, Cα, C, O) in ångströms. mmCIF is the PDB's canonical archive format — a tagged-loop text representation of the atomic model.

Sequence. Sequence gives the chain of amino acids in standard one-letter code (A=alanine, C=cysteine, …, Y=tyrosine), read N→C. It is the only feature that is directly encoded by the gene; all structural features are derived from the folded form of this sequence.